Protein AF-0000000079915602 (afdb_homodimer)

InterPro domains:
  IPR032710 NTF2-like domain superfamily [SSF54427] (5-110)
  IPR037401 SnoaL-like domain [PF12680] (5-103)

Secondary structure (DSSP, 8-state):
---HHHHHHHHHHHT-HHHHHHTEEEEEEEEEEETTEEEEEESHHHHHHHHHTS--S-EEEEEEEEEEETTEEEEEEEEEETTEEEEEEEEEEEEPTTS-EEEEEEEEESS--SS---------/---HHHHHHHHHHHT-HHHHHHTEEEEEEEEEEETTEEEEEESHHHHHHHHHTS--S-EEEEEEEEEEETTEEEEEEEEEETTEEEEEEEEEEEEPTTS-EEEEEEEEESS--SS---------

Organism: NCBI:txid1990687

pLDDT: mean 94.22, std 13.84, range [27.91, 98.94]

Sequence (248 aa):
MSCDIEKYYAAVDSGHIENAVAMLAPDVEFAMVLPTGIKHGKGREVMLGYLQGRPPVERKHHIQRVAIADDLQFAHGSVTDDGVTTGFFVGVMHIGPDGLIDRYQVSFDSEFSLLPTALTSERDMSCDIEKYYAAVDSGHIENAVAMLAPDVEFAMVLPTGIKHGKGREVMLGYLQGRPPVERKHHIQRVAIADDLQFAHGSVTDDGVTTGFFVGVMHIGPDGLIDRYQVSFDSEFSLLPTALTSERD

Solvent-accessible surface area (backbone atoms only — not comparable to full-atom values): 13252 Å² total; per-residue (Å²): 136,79,54,68,70,56,50,36,53,50,26,48,47,69,65,43,45,68,62,30,44,66,46,38,28,73,74,17,34,37,36,44,36,36,61,90,18,62,47,76,50,61,25,41,67,51,51,47,51,54,64,67,66,47,79,94,64,59,47,42,74,48,74,74,37,59,30,64,33,91,51,34,38,40,36,33,30,38,31,25,48,74,82,40,78,59,28,21,36,43,38,38,34,18,47,42,97,84,67,25,33,40,21,39,39,35,36,46,36,67,80,62,64,63,60,80,74,76,71,75,70,72,82,116,137,80,55,68,70,56,51,37,53,51,26,48,48,70,64,45,45,66,61,30,44,66,45,38,27,73,74,17,34,36,37,44,37,35,64,90,17,62,47,76,50,60,23,41,66,49,52,47,50,55,64,67,66,47,80,93,61,59,44,42,77,48,74,74,37,60,31,64,33,92,53,33,39,39,36,33,30,39,31,23,48,72,81,41,77,58,28,21,36,44,38,40,34,19,46,42,98,87,68,26,32,39,20,39,39,37,36,47,36,67,78,63,65,64,61,80,72,77,73,76,71,73,83,117

Nearest PDB structures (foldseek):
  4rzm-assembly1_A  TM=7.990E-01  e=4.786E-06  Streptomyces lasalocidi
  5ieo-assembly1_A  TM=6.471E-01  e=4.498E-06  synthetic construct
  3hx8-assembly2_C  TM=6.516E-01  e=4.228E-06  Mesorhizobium loti
  4pej-assembly1_A  TM=7.775E-01  e=3.070E-05  synthetic construct
  2gxf-assembly2_D  TM=5.929E-01  e=2.347E-03  Bacillus subtilis

Radius of gyration: 18.34 Å; Cα contacts (8 Å, |Δi|>4): 506; chains: 2; bounding box: 73×48×40 Å

Foldseek 3Di:
DDDLVVVLQVCLLVVVNVVSLVLADQFAKEWEQEPVGIDIDTGSVVVSVVSVPDDPFNKHWDWDDWDDDPQKIWTKTFMDTPRHTQWIKIKMFGQDPVRGTRYIYMYTDRPDHPDDDPPPPPPD/DDDLVVVLQVCLLVVVNVVSLVLADQFAKEWEQEPVGIDIDTGSVVVSVVSVPDDPFNKHWDWDDWDDDPQKIWTKTFMDTPRHTQWIKIKMFGQDPVRGTRYIYMYTDRPDHPDDDPPPPPPD

Structure (mmCIF, N/CA/C/O backbone):
data_AF-0000000079915602-model_v1
#
loop_
_entity.id
_entity.type
_entity.pdbx_description
1 polymer 'SnoaL-like domain-containing protein'
#
loop_
_atom_site.group_PDB
_atom_site.id
_atom_site.type_symbol
_atom_site.label_atom_id
_atom_site.label_alt_id
_atom_site.label_comp_id
_atom_site.label_asym_id
_atom_site.label_entity_id
_atom_site.label_seq_id
_atom_site.pdbx_PDB_ins_code
_atom_site.Cartn_x
_atom_site.Cartn_y
_atom_site.Cartn_z
_atom_site.occupancy
_atom_site.B_iso_or_equiv
_atom_site.auth_seq_id
_atom_site.auth_comp_id
_atom_site.auth_asym_id
_atom_site.auth_atom_id
_atom_site.pdbx_PDB_model_num
ATOM 1 N N . MET A 1 1 ? -6.344 -5.121 -22.25 1 78.94 1 MET A N 1
ATOM 2 C CA . MET A 1 1 ? -5.227 -5.949 -21.797 1 78.94 1 MET A CA 1
ATOM 3 C C . MET A 1 1 ? -4.879 -5.645 -20.344 1 78.94 1 MET A C 1
ATOM 5 O O . MET A 1 1 ? -4.816 -4.48 -19.938 1 78.94 1 MET A O 1
ATOM 9 N N . SER A 1 2 ? -4.727 -6.648 -19.453 1 92.88 2 SER A N 1
ATOM 10 C CA . SER A 1 2 ? -4.457 -6.516 -18.031 1 92.88 2 SER A CA 1
ATOM 11 C C . SER A 1 2 ? -2.98 -6.242 -17.766 1 92.88 2 SER A C 1
ATOM 13 O O . SER A 1 2 ? -2.117 -6.684 -18.531 1 92.88 2 SER A O 1
ATOM 15 N N . CYS A 1 3 ? -2.699 -5.457 -16.828 1 96.62 3 CYS A N 1
ATOM 16 C CA . CYS A 1 3 ? -1.312 -5.207 -16.469 1 96.62 3 CYS A CA 1
ATOM 17 C C . CYS A 1 3 ? -0.749 -6.363 -15.641 1 96.62 3 CYS A C 1
ATOM 19 O O . CYS A 1 3 ? -1.466 -7.316 -15.336 1 96.62 3 CYS A O 1
ATOM 21 N N . ASP A 1 4 ? 0.535 -6.406 -15.281 1 98.44 4 ASP A N 1
ATOM 22 C CA . ASP A 1 4 ? 1.228 -7.523 -14.656 1 98.44 4 ASP A CA 1
ATOM 23 C C . ASP A 1 4 ? 0.627 -7.84 -13.281 1 98.44 4 ASP A C 1
ATOM 25 O O . ASP A 1 4 ? 0.437 -9.008 -12.938 1 98.44 4 ASP A O 1
ATOM 29 N N . ILE A 1 5 ? 0.358 -6.809 -12.539 1 98.81 5 ILE A N 1
ATOM 30 C CA . ILE A 1 5 ? -0.158 -7.039 -11.195 1 98.81 5 ILE A CA 1
ATOM 31 C C . ILE A 1 5 ? -1.529 -7.707 -11.273 1 98.81 5 ILE A C 1
ATOM 33 O O . ILE A 1 5 ? -1.854 -8.57 -10.461 1 98.81 5 ILE A O 1
ATOM 37 N N . GLU A 1 6 ? -2.328 -7.371 -12.219 1 98.81 6 GLU A N 1
ATOM 38 C CA . GLU A 1 6 ? -3.609 -8.039 -12.43 1 98.81 6 GLU A CA 1
ATOM 39 C C . GLU A 1 6 ? -3.416 -9.5 -12.828 1 98.81 6 GLU A C 1
ATOM 41 O O . GLU A 1 6 ? -4.117 -10.383 -12.336 1 98.81 6 GLU A O 1
ATOM 46 N N . LYS A 1 7 ? -2.48 -9.734 -13.672 1 98.69 7 LYS A N 1
ATOM 47 C CA . LYS A 1 7 ? -2.188 -11.094 -14.094 1 98.69 7 LYS A CA 1
ATOM 48 C C . LYS A 1 7 ? -1.688 -11.945 -12.93 1 98.69 7 LYS A C 1
ATOM 50 O O . LYS A 1 7 ? -2.039 -13.117 -12.812 1 98.69 7 LYS A O 1
ATOM 55 N N . TYR A 1 8 ? -0.85 -11.336 -12.109 1 98.88 8 TYR A N 1
ATOM 56 C CA . TYR A 1 8 ? -0.303 -12.047 -10.961 1 98.88 8 TYR A CA 1
ATOM 57 C C . TYR A 1 8 ? -1.415 -12.508 -10.023 1 98.88 8 TYR A C 1
ATOM 59 O O . TYR A 1 8 ? -1.488 -13.688 -9.664 1 98.88 8 TYR A O 1
ATOM 67 N N . TYR A 1 9 ? -2.287 -11.586 -9.672 1 98.81 9 TYR A N 1
ATOM 68 C CA . TYR A 1 9 ? -3.35 -11.953 -8.742 1 98.81 9 TYR A CA 1
ATOM 69 C C . TYR A 1 9 ? -4.305 -12.953 -9.375 1 98.81 9 TYR A C 1
ATOM 71 O O . TYR A 1 9 ? -4.84 -13.828 -8.688 1 98.81 9 TYR A O 1
ATOM 79 N N . ALA A 1 10 ? -4.566 -12.82 -10.688 1 98.44 10 ALA A N 1
ATOM 80 C CA . ALA A 1 10 ? -5.398 -13.805 -11.383 1 98.44 10 ALA A CA 1
ATOM 81 C C . ALA A 1 10 ? -4.781 -15.195 -11.305 1 98.44 10 ALA A C 1
ATOM 83 O O . ALA A 1 10 ? -5.488 -16.188 -11.094 1 98.44 10 ALA A O 1
ATOM 84 N N . ALA A 1 11 ? -3.5 -15.25 -11.508 1 98.44 11 ALA A N 1
ATOM 85 C CA . ALA A 1 11 ? -2.801 -16.531 -11.438 1 98.44 11 ALA A CA 1
ATOM 86 C C . ALA A 1 11 ? -2.875 -17.109 -10.031 1 98.44 11 ALA A C 1
ATOM 88 O O . ALA A 1 11 ? -3.158 -18.297 -9.859 1 98.44 11 ALA A O 1
ATOM 89 N N . VAL A 1 12 ? -2.645 -16.312 -9 1 98.25 12 VAL A N 1
ATOM 90 C CA . VAL A 1 12 ? -2.736 -16.75 -7.609 1 98.25 12 VAL A CA 1
ATOM 91 C C . VAL A 1 12 ? -4.129 -17.297 -7.328 1 98.25 12 VAL A C 1
ATOM 93 O O . VAL A 1 12 ? -4.27 -18.391 -6.773 1 98.25 12 VAL A O 1
ATOM 96 N N . ASP A 1 13 ? -5.113 -16.594 -7.793 1 97.81 13 ASP A N 1
ATOM 97 C CA . ASP A 1 13 ? -6.504 -16.922 -7.496 1 97.81 13 ASP A CA 1
ATOM 98 C C . ASP A 1 13 ? -6.934 -18.188 -8.242 1 97.81 13 ASP A C 1
ATOM 100 O O . ASP A 1 13 ? -7.852 -18.891 -7.805 1 97.81 13 ASP A O 1
ATOM 104 N N . SER A 1 14 ? -6.355 -18.484 -9.375 1 96.38 14 SER A N 1
ATOM 105 C CA . SER A 1 14 ? -6.73 -19.641 -10.18 1 96.38 14 SER A CA 1
ATOM 106 C C . SER A 1 14 ? -6.211 -20.938 -9.57 1 96.38 14 SER A C 1
ATOM 108 O O . SER A 1 14 ? -6.621 -22.031 -9.969 1 96.38 14 SER A O 1
ATOM 110 N N . GLY A 1 15 ? -5.285 -20.797 -8.586 1 95.06 15 GLY A N 1
ATOM 111 C CA . GLY A 1 15 ? -4.652 -21.969 -8.008 1 95.06 15 GLY A CA 1
ATOM 112 C C . GLY A 1 15 ? -3.412 -22.422 -8.766 1 95.06 15 GLY A C 1
ATOM 113 O O . GLY A 1 15 ? -2.699 -23.328 -8.328 1 95.06 15 GLY A O 1
ATOM 114 N N . HIS A 1 16 ? -3.195 -21.859 -9.891 1 95.38 16 HIS A N 1
ATOM 115 C CA . HIS A 1 16 ? -1.952 -22.109 -10.617 1 95.38 16 HIS A CA 1
ATOM 116 C C . HIS A 1 16 ? -0.812 -21.266 -10.055 1 95.38 16 HIS A C 1
ATOM 118 O O . HIS A 1 16 ? -0.242 -20.438 -10.758 1 95.38 16 HIS A O 1
ATOM 124 N N . ILE A 1 17 ? -0.435 -21.547 -8.844 1 96.94 17 ILE A N 1
ATOM 125 C CA . ILE A 1 17 ? 0.496 -20.719 -8.094 1 96.94 17 ILE A CA 1
ATOM 126 C C . ILE A 1 17 ? 1.868 -20.75 -8.758 1 96.94 17 ILE A C 1
ATOM 128 O O . ILE A 1 17 ? 2.596 -19.75 -8.734 1 96.94 17 ILE A O 1
ATOM 132 N N . GLU A 1 18 ? 2.223 -21.875 -9.453 1 97.44 18 GLU A N 1
ATOM 133 C CA . GLU A 1 18 ? 3.498 -21.953 -10.156 1 97.44 18 GLU A CA 1
ATOM 134 C C . GLU A 1 18 ? 3.574 -20.906 -11.273 1 97.44 18 GLU A C 1
ATOM 136 O O . GLU A 1 18 ? 4.652 -20.391 -11.562 1 97.44 18 GLU A O 1
ATOM 141 N N . ASN A 1 19 ? 2.436 -20.703 -11.898 1 97.94 19 ASN A N 1
ATOM 142 C CA . ASN A 1 19 ? 2.391 -19.656 -12.922 1 97.94 19 ASN A CA 1
ATOM 143 C C . ASN A 1 19 ? 2.637 -18.281 -12.32 1 97.94 19 ASN A C 1
ATOM 145 O O . ASN A 1 19 ? 3.332 -17.453 -12.922 1 97.94 19 ASN A O 1
ATOM 149 N N . ALA A 1 20 ? 1.994 -18 -11.164 1 98.5 20 ALA A N 1
ATOM 150 C CA . ALA A 1 20 ? 2.232 -16.719 -10.477 1 98.5 20 ALA A CA 1
ATOM 151 C C . ALA A 1 20 ? 3.705 -16.578 -10.109 1 98.5 20 ALA A C 1
ATOM 153 O O . ALA A 1 20 ? 4.301 -15.516 -10.328 1 98.5 20 ALA A O 1
ATOM 154 N N . VAL A 1 21 ? 4.293 -17.656 -9.602 1 98.75 21 VAL A N 1
ATOM 155 C CA . VAL A 1 21 ? 5.684 -17.625 -9.156 1 98.75 21 VAL A CA 1
ATOM 156 C C . VAL A 1 21 ? 6.602 -17.422 -10.359 1 98.75 21 VAL A C 1
ATOM 158 O O . VAL A 1 21 ? 7.629 -16.75 -10.266 1 98.75 21 VAL A O 1
ATOM 161 N N . ALA A 1 22 ? 6.27 -17.953 -11.492 1 98.56 22 ALA A N 1
ATOM 162 C CA . ALA A 1 22 ? 7.062 -17.812 -12.711 1 98.56 22 ALA A CA 1
ATOM 163 C C . ALA A 1 22 ? 7.113 -16.359 -13.172 1 98.56 22 ALA A C 1
ATOM 165 O O . ALA A 1 22 ? 7.969 -15.992 -13.984 1 98.56 22 ALA A O 1
ATOM 166 N N . MET A 1 23 ? 6.18 -15.531 -12.734 1 98.81 23 MET A N 1
ATOM 167 C CA . MET A 1 23 ? 6.168 -14.117 -13.078 1 98.81 23 MET A CA 1
ATOM 168 C C . MET A 1 23 ? 7.18 -13.344 -12.234 1 98.81 23 MET A C 1
ATOM 170 O O . MET A 1 23 ? 7.488 -12.188 -12.531 1 98.81 23 MET A O 1
ATOM 174 N N . LEU A 1 24 ? 7.664 -13.953 -11.164 1 98.88 24 LEU A N 1
ATOM 175 C CA . LEU A 1 24 ? 8.609 -13.312 -10.258 1 98.88 24 LEU A CA 1
ATOM 176 C C . LEU A 1 24 ? 10.047 -13.508 -10.734 1 98.88 24 LEU A C 1
ATOM 178 O O . LEU A 1 24 ? 10.375 -14.547 -11.32 1 98.88 24 LEU A O 1
ATOM 182 N N . ALA A 1 25 ? 10.859 -12.531 -10.484 1 98.81 25 ALA A N 1
ATOM 183 C CA . ALA A 1 25 ? 12.297 -12.719 -10.672 1 98.81 25 ALA A CA 1
ATOM 184 C C . ALA A 1 25 ? 12.844 -13.766 -9.711 1 98.81 25 ALA A C 1
ATOM 186 O O . ALA A 1 25 ? 12.328 -13.938 -8.602 1 98.81 25 ALA A O 1
ATOM 187 N N . PRO A 1 26 ? 13.969 -14.461 -10.039 1 98.5 26 PRO A N 1
ATOM 188 C CA . PRO A 1 26 ? 14.539 -15.469 -9.141 1 98.5 26 PRO A CA 1
ATOM 189 C C . PRO A 1 26 ? 14.938 -14.898 -7.781 1 98.5 26 PRO A C 1
ATOM 191 O O . PRO A 1 26 ? 14.859 -1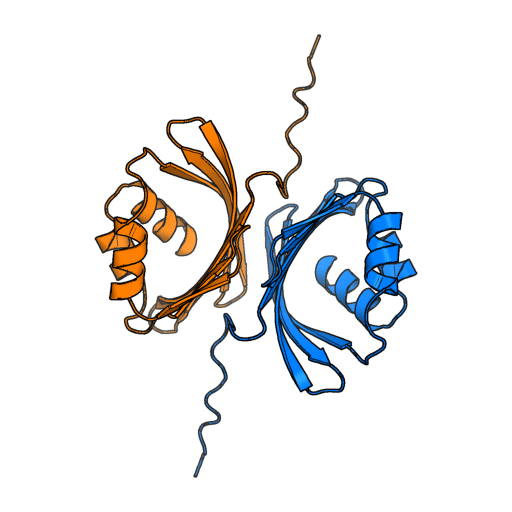5.594 -6.77 1 98.5 26 PRO A O 1
ATOM 194 N N . ASP A 1 27 ? 15.305 -13.617 -7.754 1 97.69 27 ASP A N 1
ATOM 195 C CA . ASP A 1 27 ? 15.742 -12.984 -6.512 1 97.69 27 ASP A CA 1
ATOM 196 C C . ASP A 1 27 ? 14.695 -11.992 -6.004 1 97.69 27 ASP A C 1
ATOM 198 O O . ASP A 1 27 ? 15.039 -10.969 -5.406 1 97.69 27 ASP A O 1
ATOM 202 N N . VAL A 1 28 ? 13.484 -12.227 -6.348 1 98.81 28 VAL A N 1
ATOM 203 C CA . VAL A 1 28 ? 12.398 -11.352 -5.898 1 98.81 28 VAL A CA 1
ATOM 204 C C . VAL A 1 28 ? 12.508 -11.141 -4.387 1 98.81 28 VAL A C 1
ATOM 206 O O . VAL A 1 28 ? 12.828 -12.07 -3.643 1 98.81 28 VAL A O 1
ATOM 209 N N . GLU A 1 29 ? 12.328 -9.953 -3.98 1 98.75 29 GLU A N 1
ATOM 210 C CA . GLU A 1 29 ? 12.141 -9.617 -2.574 1 98.75 29 GLU A CA 1
ATOM 211 C C . GLU A 1 29 ? 10.711 -9.133 -2.314 1 98.75 29 GLU A C 1
ATOM 213 O O . GLU A 1 29 ? 10.133 -8.43 -3.143 1 98.75 29 GLU A O 1
ATOM 218 N N . PHE A 1 30 ? 10.188 -9.508 -1.162 1 98.75 30 PHE A N 1
ATOM 219 C CA . PHE A 1 30 ? 8.805 -9.109 -0.927 1 98.75 30 PHE A CA 1
ATOM 220 C C . PHE A 1 30 ? 8.555 -8.875 0.558 1 98.75 30 PHE A C 1
ATOM 222 O O . PHE A 1 30 ? 9.312 -9.359 1.404 1 98.75 30 PHE A O 1
ATOM 229 N N . ALA A 1 31 ? 7.594 -8.117 0.87 1 98.62 31 ALA A N 1
ATOM 230 C CA . ALA A 1 31 ? 7.152 -7.793 2.223 1 98.62 31 ALA A CA 1
ATOM 231 C C . ALA A 1 31 ? 5.645 -7.977 2.365 1 98.62 31 ALA A C 1
ATOM 233 O O . ALA A 1 31 ? 4.863 -7.383 1.615 1 98.62 31 ALA A O 1
ATOM 234 N N . MET A 1 32 ? 5.234 -8.844 3.254 1 98 32 MET A N 1
ATOM 235 C CA . MET A 1 32 ? 3.84 -8.977 3.664 1 98 32 MET A CA 1
ATOM 236 C C . MET A 1 32 ? 3.539 -8.102 4.875 1 98 32 MET A C 1
ATOM 238 O O . MET A 1 32 ? 4.035 -8.359 5.973 1 98 32 MET A O 1
ATOM 242 N N . VAL A 1 33 ? 2.777 -7.109 4.641 1 97.94 33 VAL A N 1
ATOM 243 C CA . VAL A 1 33 ? 2.426 -6.164 5.695 1 97.94 33 VAL A CA 1
ATOM 244 C C . VAL A 1 33 ? 1.053 -6.512 6.262 1 97.94 33 VAL A C 1
ATOM 246 O O . VAL A 1 33 ? 0.025 -6.148 5.688 1 97.94 33 VAL A O 1
ATOM 249 N N . LEU A 1 34 ? 1.058 -7.145 7.422 1 95.62 34 LEU A N 1
ATOM 250 C CA . LEU A 1 34 ? -0.135 -7.754 8.008 1 95.62 34 LEU A CA 1
ATOM 251 C C . LEU A 1 34 ? -0.447 -7.141 9.367 1 95.62 34 LEU A C 1
ATOM 253 O O . LEU A 1 34 ? 0.38 -6.422 9.93 1 95.62 34 LEU A O 1
ATOM 257 N N . PRO A 1 35 ? -1.627 -7.391 9.93 1 93.94 35 PRO A N 1
ATOM 258 C CA . PRO A 1 35 ? -1.98 -6.844 11.242 1 93.94 35 PRO A CA 1
ATOM 259 C C . PRO A 1 35 ? -1.026 -7.297 12.352 1 93.94 35 PRO A C 1
ATOM 261 O O . PRO A 1 35 ? -0.847 -6.59 13.344 1 93.94 35 PRO A O 1
ATOM 264 N N . THR A 1 36 ? -0.382 -8.422 12.109 1 92.75 36 THR A N 1
ATOM 265 C CA . THR A 1 36 ? 0.499 -8.969 13.133 1 92.75 36 THR A CA 1
ATOM 266 C C . THR A 1 36 ? 1.932 -8.484 12.93 1 92.75 36 THR A C 1
ATOM 268 O O . THR A 1 36 ? 2.826 -8.836 13.703 1 92.75 36 THR A O 1
ATOM 271 N N . GLY A 1 37 ? 2.191 -7.734 11.961 1 94.31 37 GLY A N 1
ATOM 272 C CA . GLY A 1 37 ? 3.521 -7.215 11.68 1 94.31 37 GLY A CA 1
ATOM 273 C C . GLY A 1 37 ? 3.941 -7.418 10.234 1 94.31 37 GLY A C 1
ATOM 274 O O . GLY A 1 37 ? 3.121 -7.777 9.383 1 94.31 37 GLY A O 1
ATOM 275 N N . ILE A 1 38 ? 5.23 -7.059 9.906 1 96.44 38 ILE A N 1
ATOM 276 C CA . ILE A 1 38 ? 5.77 -7.156 8.555 1 96.44 38 ILE A CA 1
ATOM 277 C C . ILE A 1 38 ? 6.668 -8.383 8.445 1 96.44 38 ILE A C 1
ATOM 279 O O . ILE A 1 38 ? 7.555 -8.594 9.281 1 96.44 38 ILE A O 1
ATOM 283 N N . LYS A 1 39 ? 6.445 -9.195 7.457 1 96.44 39 LYS A N 1
ATOM 284 C CA . LYS A 1 39 ? 7.277 -10.352 7.148 1 96.44 39 LYS A CA 1
ATOM 285 C C . LYS A 1 39 ? 7.996 -10.18 5.812 1 96.44 39 LYS A C 1
ATOM 287 O O . LYS A 1 39 ? 7.359 -9.922 4.789 1 96.44 39 LYS A O 1
ATOM 292 N N . HIS A 1 40 ? 9.258 -10.367 5.867 1 98.19 40 HIS A N 1
ATOM 293 C CA . HIS A 1 40 ? 10.07 -10.258 4.656 1 98.19 40 HIS A CA 1
ATOM 294 C C . HIS A 1 40 ? 10.422 -11.641 4.109 1 98.19 40 HIS A C 1
ATOM 296 O O . HIS A 1 40 ? 10.539 -12.602 4.867 1 98.19 40 HIS A O 1
ATOM 302 N N . GLY A 1 41 ? 10.57 -11.672 2.805 1 98.38 41 GLY A N 1
ATOM 303 C CA . GLY A 1 41 ? 11.062 -12.875 2.145 1 98.38 41 GLY A CA 1
ATOM 304 C C . GLY A 1 41 ? 11.852 -12.586 0.883 1 98.38 41 GLY A C 1
ATOM 305 O O . GLY A 1 41 ? 11.797 -11.469 0.356 1 98.38 41 GLY A O 1
ATOM 306 N N . LYS A 1 42 ? 12.586 -13.617 0.479 1 98.62 42 LYS A N 1
ATOM 307 C CA . LYS A 1 42 ? 13.406 -13.5 -0.723 1 98.62 42 LYS A CA 1
ATOM 308 C C . LYS A 1 42 ? 13.414 -14.805 -1.512 1 98.62 42 LYS A C 1
ATOM 310 O O . LYS A 1 42 ? 13.578 -15.883 -0.937 1 98.62 42 LYS A O 1
ATOM 315 N N . GLY A 1 43 ? 13.195 -14.578 -2.799 1 98.75 43 GLY A N 1
ATOM 316 C CA . GLY A 1 43 ? 13.328 -15.711 -3.705 1 98.75 43 GLY A CA 1
ATOM 317 C C . GLY A 1 43 ? 11.992 -16.344 -4.059 1 98.75 43 GLY A C 1
ATOM 318 O O . GLY A 1 43 ? 11.07 -16.344 -3.248 1 98.75 43 GLY A O 1
ATOM 319 N N . ARG A 1 44 ? 11.969 -16.984 -5.184 1 98.81 44 ARG A N 1
ATOM 320 C CA . ARG A 1 44 ? 10.773 -17.641 -5.703 1 98.81 44 ARG A CA 1
ATOM 321 C C . ARG A 1 44 ? 10.328 -18.781 -4.789 1 98.81 44 ARG A C 1
ATOM 323 O O . ARG A 1 44 ? 9.133 -18.953 -4.555 1 98.81 44 ARG A O 1
ATOM 330 N N . GLU A 1 45 ? 11.273 -19.484 -4.312 1 98.31 45 GLU A N 1
ATOM 331 C CA . GLU A 1 45 ? 10.945 -20.656 -3.498 1 98.31 45 GLU A CA 1
ATOM 332 C C . GLU A 1 45 ? 10.234 -20.25 -2.213 1 98.31 45 GLU A C 1
ATOM 334 O O . GLU A 1 45 ? 9.305 -20.922 -1.768 1 98.31 45 GLU A O 1
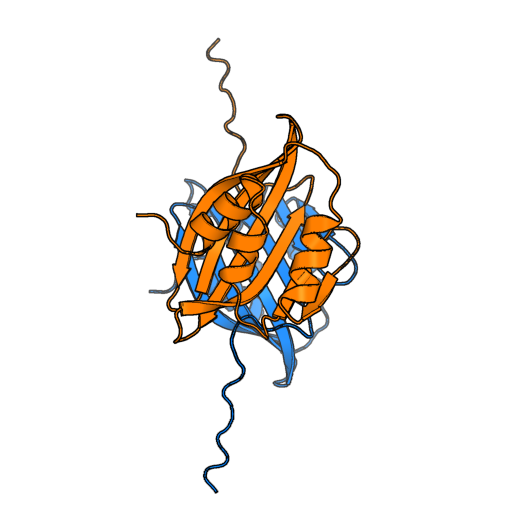ATOM 339 N N . VAL A 1 46 ? 10.711 -19.203 -1.65 1 98.69 46 VAL A N 1
ATOM 340 C CA . VAL A 1 46 ? 10.102 -18.734 -0.411 1 98.69 46 VAL A CA 1
ATOM 341 C C . VAL A 1 46 ? 8.672 -18.281 -0.679 1 98.69 46 VAL A C 1
ATOM 343 O O . VAL A 1 46 ? 7.754 -18.594 0.084 1 98.69 46 VAL A O 1
ATOM 346 N N . MET A 1 47 ? 8.453 -17.547 -1.806 1 98.62 47 MET A N 1
ATOM 347 C CA . MET A 1 47 ? 7.098 -17.125 -2.152 1 98.62 47 MET A CA 1
ATOM 348 C C . MET A 1 47 ? 6.215 -18.328 -2.449 1 98.62 47 MET A C 1
ATOM 350 O O . MET A 1 47 ? 5.062 -18.375 -2.021 1 98.62 47 MET A O 1
ATOM 354 N N . LEU A 1 48 ? 6.785 -19.266 -3.182 1 98.5 48 LEU A N 1
ATOM 355 C CA . LEU A 1 48 ? 6.027 -20.484 -3.469 1 98.5 48 LEU A CA 1
ATOM 356 C C . LEU A 1 48 ? 5.578 -21.156 -2.18 1 98.5 48 LEU A C 1
ATOM 358 O O . LEU A 1 48 ? 4.414 -21.547 -2.047 1 98.5 48 LEU A O 1
ATOM 362 N N . GLY A 1 49 ? 6.531 -21.312 -1.234 1 98.25 49 GLY A N 1
ATOM 363 C CA . GLY A 1 49 ? 6.191 -21.891 0.054 1 98.25 49 GLY A CA 1
ATOM 364 C C . GLY A 1 49 ? 5.109 -21.125 0.791 1 98.25 49 GLY A C 1
ATOM 365 O O . GLY A 1 49 ? 4.203 -21.734 1.37 1 98.25 49 GLY A O 1
ATOM 366 N N . TYR A 1 50 ? 5.195 -19.859 0.781 1 97.94 50 TYR A N 1
ATOM 367 C CA . TYR A 1 50 ? 4.195 -19.016 1.419 1 97.94 50 TYR A CA 1
ATOM 368 C C . TYR A 1 50 ? 2.814 -19.25 0.822 1 97.94 50 TYR A C 1
ATOM 370 O O . TYR A 1 50 ? 1.842 -19.453 1.553 1 97.94 50 TYR A O 1
ATOM 378 N N . LEU A 1 51 ? 2.723 -19.234 -0.539 1 97.62 51 LEU A N 1
ATOM 379 C CA . LEU A 1 51 ? 1.45 -19.406 -1.231 1 97.62 51 LEU A CA 1
ATOM 380 C C . LEU A 1 51 ? 0.881 -20.797 -0.997 1 97.62 51 LEU A C 1
ATOM 382 O O . LEU A 1 51 ? -0.324 -20.953 -0.791 1 97.62 51 LEU A O 1
ATOM 386 N N . GLN A 1 52 ? 1.728 -21.766 -0.975 1 96.81 52 GLN A N 1
ATOM 387 C CA . GLN A 1 52 ? 1.293 -23.156 -0.774 1 96.81 52 GLN A CA 1
ATOM 388 C C . GLN A 1 52 ? 0.829 -23.375 0.662 1 96.81 52 GLN A C 1
ATOM 390 O O . GLN A 1 52 ? 0.025 -24.281 0.926 1 96.81 52 GLN A O 1
ATOM 395 N N . GLY A 1 53 ? 1.356 -22.641 1.531 1 95.88 53 GLY A N 1
ATOM 396 C CA . GLY A 1 53 ? 1.068 -22.828 2.945 1 95.88 53 GLY A CA 1
ATOM 397 C C . GLY A 1 53 ? -0.229 -22.172 3.379 1 95.88 53 GLY A C 1
ATOM 398 O O . GLY A 1 53 ? -0.68 -22.359 4.512 1 95.88 53 GLY A O 1
ATOM 399 N N . ARG A 1 54 ? -0.859 -21.5 2.531 1 95.12 54 ARG A N 1
ATOM 400 C CA . ARG A 1 54 ? -2.109 -20.828 2.871 1 95.12 54 ARG A CA 1
ATOM 401 C C . ARG A 1 54 ? -3.234 -21.844 3.076 1 95.12 54 ARG A C 1
ATOM 403 O O . ARG A 1 54 ? -3.225 -22.922 2.477 1 95.12 54 ARG A O 1
ATOM 410 N N . PRO A 1 55 ? -4.184 -21.438 3.941 1 93.94 55 PRO A N 1
ATOM 411 C CA . PRO A 1 55 ? -5.352 -22.312 4.082 1 93.94 55 PRO A CA 1
ATOM 412 C C . PRO A 1 55 ? -6.043 -22.578 2.748 1 93.94 55 PRO A C 1
ATOM 414 O O . PRO A 1 55 ? -6.117 -21.703 1.89 1 93.94 55 PRO A O 1
ATOM 417 N N . PRO A 1 56 ? -6.535 -23.797 2.699 1 93.88 56 PRO A N 1
ATOM 418 C CA . PRO A 1 56 ? -7.207 -24.172 1.454 1 93.88 56 PRO A CA 1
ATOM 419 C C . PRO A 1 56 ? -8.625 -23.625 1.361 1 93.88 56 PRO A C 1
ATOM 421 O O . PRO A 1 56 ? -9.586 -24.312 1.729 1 93.88 56 PRO A O 1
ATOM 424 N N . VAL A 1 57 ? -8.82 -22.453 1.006 1 96.31 57 VAL A N 1
ATOM 425 C CA . VAL A 1 57 ? -10.117 -21.828 0.786 1 96.31 57 VAL A CA 1
ATOM 426 C C . VAL A 1 57 ? -10.211 -21.312 -0.65 1 96.31 57 VAL A C 1
ATOM 428 O O . VAL A 1 57 ? -9.195 -21.234 -1.354 1 96.31 57 VAL A O 1
ATOM 431 N N . GLU A 1 58 ? -11.453 -21.078 -1.071 1 96.94 58 GLU A N 1
ATOM 432 C CA . GLU A 1 58 ? -11.609 -20.359 -2.328 1 96.94 58 GLU A CA 1
ATOM 433 C C . GLU A 1 58 ? -11.375 -18.859 -2.137 1 96.94 58 GLU A C 1
ATOM 435 O O . GLU A 1 58 ? -12.312 -18.109 -1.885 1 96.94 58 GLU A O 1
ATOM 440 N N . ARG A 1 59 ? -10.242 -18.469 -2.184 1 98.06 59 ARG A N 1
ATOM 441 C CA . ARG A 1 59 ? -9.844 -17.078 -1.98 1 98.06 59 ARG A CA 1
ATOM 442 C C . ARG A 1 59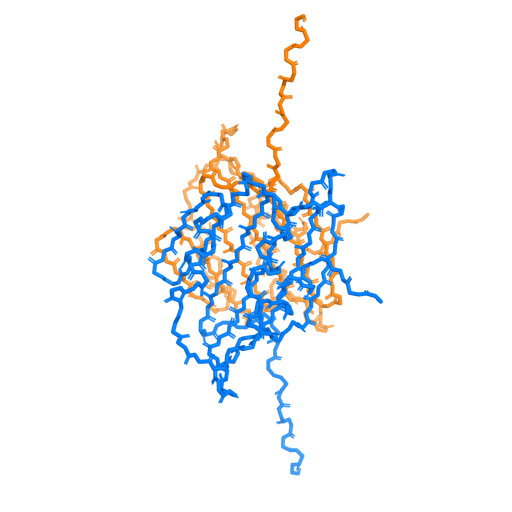 ? -9.773 -16.328 -3.305 1 98.06 59 ARG A C 1
ATOM 444 O O . ARG A 1 59 ? -9.297 -16.875 -4.309 1 98.06 59 ARG A O 1
ATOM 451 N N . LYS A 1 60 ? -10.312 -15.125 -3.32 1 98.56 60 LYS A N 1
ATOM 452 C CA . LYS A 1 60 ? -10.289 -14.289 -4.52 1 98.56 60 LYS A CA 1
ATOM 453 C C . LYS A 1 60 ? -9.883 -12.852 -4.18 1 98.56 60 LYS A C 1
ATOM 455 O O . LYS A 1 60 ? -10.344 -12.289 -3.188 1 98.56 60 LYS A O 1
ATOM 460 N N . HIS A 1 61 ? -8.977 -12.312 -4.898 1 98.75 61 HIS A N 1
ATOM 461 C CA . HIS A 1 61 ? -8.656 -10.891 -4.879 1 98.75 61 HIS A CA 1
ATOM 462 C C . HIS A 1 61 ? -9.508 -10.125 -5.879 1 98.75 61 HIS A C 1
ATOM 464 O O . HIS A 1 61 ? -9.445 -10.375 -7.086 1 98.75 61 HIS A O 1
ATOM 470 N N . HIS A 1 62 ? -10.297 -9.219 -5.473 1 98.75 62 HIS A N 1
ATOM 471 C CA . HIS A 1 62 ? -11.102 -8.352 -6.316 1 98.75 62 HIS A CA 1
ATOM 472 C C . HIS A 1 62 ? -10.469 -6.969 -6.445 1 98.75 62 HIS A C 1
ATOM 474 O O . HIS A 1 62 ? -10.695 -6.094 -5.602 1 98.75 62 HIS A O 1
ATOM 480 N N . ILE A 1 63 ? -9.734 -6.789 -7.508 1 98.75 63 ILE A N 1
ATOM 481 C CA . ILE A 1 63 ? -9.047 -5.52 -7.723 1 98.75 63 ILE A CA 1
ATOM 482 C C . ILE A 1 63 ? -10.062 -4.449 -8.125 1 98.75 63 ILE A C 1
ATOM 484 O O . ILE A 1 63 ? -10.836 -4.641 -9.062 1 98.75 63 ILE A O 1
ATOM 488 N N . GLN A 1 64 ? -10.01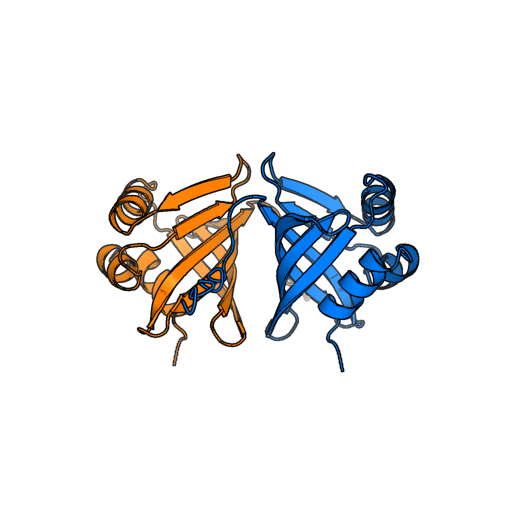6 -3.375 -7.492 1 98.44 64 GLN A N 1
ATOM 489 C CA . GLN A 1 64 ? -10.977 -2.301 -7.73 1 98.44 64 GLN A CA 1
ATOM 490 C C . GLN A 1 64 ? -10.297 -1.095 -8.375 1 98.44 64 GLN A C 1
ATOM 492 O O . GLN A 1 64 ? -10.93 -0.342 -9.117 1 98.44 64 GLN A O 1
ATOM 497 N N . ARG A 1 65 ? -9.086 -0.839 -8.039 1 98.69 65 ARG A N 1
ATOM 498 C CA . ARG A 1 65 ? -8.266 0.203 -8.641 1 98.69 65 ARG A CA 1
ATOM 499 C C . ARG A 1 65 ? -6.879 -0.332 -8.992 1 98.69 65 ARG A C 1
ATOM 501 O O . ARG A 1 65 ? -6.293 -1.103 -8.227 1 98.69 65 ARG A O 1
ATOM 508 N N . VAL A 1 66 ? -6.367 0.034 -10.094 1 98.81 66 VAL A N 1
ATOM 509 C CA . VAL A 1 66 ? -5.012 -0.296 -10.523 1 98.81 66 VAL A CA 1
ATOM 510 C C . VAL A 1 66 ? -4.375 0.917 -11.195 1 98.81 66 VAL A C 1
ATOM 512 O O . VAL A 1 66 ? -5.047 1.661 -11.914 1 98.81 66 VAL A O 1
ATOM 515 N N . ALA A 1 67 ? -3.137 1.171 -10.961 1 98.81 67 ALA A N 1
ATOM 516 C CA . ALA A 1 67 ? -2.414 2.285 -11.57 1 98.81 67 ALA A CA 1
ATOM 517 C C . ALA A 1 67 ? -0.952 1.922 -11.812 1 98.81 67 ALA A C 1
ATOM 519 O O . ALA A 1 67 ? -0.396 1.063 -11.125 1 98.81 67 ALA A O 1
ATOM 520 N N . ILE A 1 68 ? -0.39 2.562 -12.781 1 98.75 68 ILE A N 1
ATOM 521 C CA . ILE A 1 68 ? 1 2.324 -13.156 1 98.75 68 ILE A CA 1
ATOM 522 C C . ILE A 1 68 ? 1.785 3.633 -13.078 1 98.75 68 ILE A C 1
ATOM 524 O O . ILE A 1 68 ? 1.338 4.664 -13.586 1 98.75 68 ILE A O 1
ATOM 528 N N . ALA A 1 69 ? 2.844 3.633 -12.383 1 98.56 69 ALA A N 1
ATOM 529 C CA . ALA A 1 69 ? 3.822 4.719 -12.352 1 98.56 69 ALA A CA 1
ATOM 530 C C . ALA A 1 69 ? 5.199 4.223 -12.789 1 98.56 69 ALA A C 1
ATOM 532 O O . ALA A 1 69 ? 6 3.789 -11.953 1 98.56 69 ALA A O 1
ATOM 533 N N . ASP A 1 70 ? 5.477 4.367 -14.094 1 97.19 70 ASP A N 1
ATOM 534 C CA . ASP A 1 70 ? 6.734 3.895 -14.664 1 97.19 70 ASP A CA 1
ATOM 535 C C . ASP A 1 70 ? 6.918 2.398 -14.422 1 97.19 70 ASP A C 1
ATOM 537 O O . ASP A 1 70 ? 6.18 1.582 -14.977 1 97.19 70 ASP A O 1
ATOM 541 N N . ASP A 1 71 ? 7.766 2.01 -13.5 1 98.25 71 ASP A N 1
ATOM 542 C CA . ASP A 1 71 ? 8.125 0.608 -13.297 1 98.25 71 ASP A CA 1
ATOM 543 C C . ASP A 1 71 ? 7.422 0.034 -12.07 1 98.25 71 ASP A C 1
ATOM 545 O O . ASP A 1 71 ? 7.719 -1.086 -11.648 1 98.25 71 ASP A O 1
ATOM 549 N N . LEU A 1 72 ? 6.559 0.876 -11.484 1 98.88 72 LEU A N 1
ATOM 550 C CA . LEU A 1 72 ? 5.75 0.372 -10.383 1 98.88 72 LEU A CA 1
ATOM 551 C C . LEU A 1 72 ? 4.293 0.203 -10.812 1 98.88 72 LEU A C 1
ATOM 553 O O . LEU A 1 72 ? 3.76 1.029 -11.555 1 98.88 72 LEU A O 1
ATOM 557 N N . GLN A 1 73 ? 3.707 -0.822 -10.32 1 98.94 73 GLN A N 1
ATOM 558 C CA . GLN A 1 73 ? 2.273 -1.045 -10.469 1 98.94 73 GLN A CA 1
ATOM 559 C C . GLN A 1 73 ? 1.587 -1.171 -9.117 1 98.94 73 GLN A C 1
ATOM 561 O O . GLN A 1 73 ? 2.059 -1.9 -8.242 1 98.94 73 GLN A O 1
ATOM 566 N N . PHE A 1 74 ? 0.48 -0.419 -8.922 1 98.94 74 PHE A N 1
ATOM 567 C CA . PHE A 1 74 ? -0.29 -0.385 -7.688 1 98.94 74 PHE A CA 1
ATOM 568 C C . PHE A 1 74 ? -1.671 -0.997 -7.895 1 98.94 74 PHE A C 1
ATOM 570 O O . PHE A 1 74 ? -2.281 -0.825 -8.953 1 98.94 74 PHE A O 1
ATOM 577 N N . ALA A 1 75 ? -2.152 -1.655 -6.867 1 98.88 75 ALA A N 1
ATOM 578 C CA . ALA A 1 75 ? -3.52 -2.168 -6.883 1 98.88 75 ALA A CA 1
ATOM 579 C C . ALA A 1 75 ? -4.164 -2.057 -5.504 1 98.88 75 ALA A C 1
ATOM 581 O O . ALA A 1 75 ? -3.494 -2.242 -4.484 1 98.88 75 ALA A O 1
ATOM 582 N N . HIS A 1 76 ? -5.367 -1.757 -5.434 1 98.88 76 HIS A N 1
ATOM 583 C CA . HIS A 1 76 ? -6.223 -1.874 -4.258 1 98.88 76 HIS A CA 1
ATOM 584 C C . HIS A 1 76 ? -7.453 -2.727 -4.555 1 98.88 76 HIS A C 1
ATOM 586 O O . HIS A 1 76 ? -8.031 -2.629 -5.641 1 98.88 76 HIS A O 1
ATOM 592 N N . GLY A 1 77 ? -7.797 -3.514 -3.613 1 98.69 77 GLY A N 1
ATOM 593 C CA . GLY A 1 77 ? -9.016 -4.289 -3.76 1 98.69 77 GLY A CA 1
ATOM 594 C C . GLY A 1 77 ? -9.422 -5.02 -2.492 1 98.69 77 GLY A C 1
ATOM 595 O O . GLY A 1 77 ? -8.883 -4.742 -1.416 1 98.69 77 GLY A O 1
ATOM 596 N N . SER A 1 78 ? -10.445 -5.82 -2.58 1 98.75 78 SER A N 1
ATOM 597 C CA . SER A 1 78 ? -10.938 -6.648 -1.481 1 98.75 78 SER A CA 1
ATOM 598 C C . SER A 1 78 ? -10.547 -8.109 -1.681 1 98.75 78 SER A C 1
ATOM 600 O O . SER A 1 78 ? -10.219 -8.523 -2.793 1 98.75 78 SER A O 1
ATOM 602 N N . VAL A 1 79 ? -10.5 -8.836 -0.637 1 98.69 79 VAL A N 1
ATOM 603 C CA . VAL A 1 79 ? -10.273 -10.273 -0.653 1 98.69 79 VAL A CA 1
ATOM 604 C C . VAL A 1 79 ? -11.508 -11 -0.117 1 98.69 79 VAL A C 1
ATOM 606 O O . VAL A 1 79 ? -12.07 -10.602 0.906 1 98.69 79 VAL A O 1
ATOM 609 N N . THR A 1 80 ? -11.922 -11.984 -0.817 1 98.69 80 THR A N 1
ATOM 610 C CA . THR A 1 80 ? -12.992 -12.852 -0.317 1 98.69 80 THR A CA 1
ATOM 611 C C . THR A 1 80 ? -12.477 -14.273 -0.1 1 98.69 80 THR A C 1
ATOM 613 O O . THR A 1 80 ? -11.578 -14.727 -0.806 1 98.69 80 THR A O 1
ATOM 616 N N . ASP A 1 81 ? -12.922 -14.914 0.899 1 97.94 81 ASP A N 1
ATOM 617 C CA . ASP A 1 81 ? -12.828 -16.344 1.126 1 97.94 81 ASP A CA 1
ATOM 618 C C . ASP A 1 81 ? -14.203 -17.016 1.067 1 97.94 81 ASP A C 1
ATOM 620 O O . ASP A 1 81 ? -15.078 -16.703 1.871 1 97.94 81 ASP A O 1
ATOM 624 N N . ASP A 1 82 ? -14.359 -17.922 0.143 1 97.19 82 ASP A N 1
ATOM 625 C CA . ASP A 1 82 ? -15.633 -18.609 -0.049 1 97.19 82 ASP A CA 1
ATOM 626 C C . ASP A 1 82 ? -16.781 -17.594 -0.184 1 97.19 82 ASP A C 1
ATOM 628 O O . ASP A 1 82 ? -17.812 -17.734 0.484 1 97.19 82 ASP A O 1
ATOM 632 N N . GLY A 1 83 ? -16.453 -16.531 -0.758 1 97.44 83 GLY A N 1
ATOM 633 C CA . GLY A 1 83 ? -17.469 -15.562 -1.138 1 97.44 83 GLY A CA 1
ATOM 634 C C . GLY A 1 83 ? -17.688 -14.477 -0.096 1 97.44 83 GLY A C 1
ATOM 635 O O . GLY A 1 83 ? -18.438 -13.523 -0.329 1 97.44 83 GLY A O 1
ATOM 636 N N . VAL A 1 84 ? -17.062 -14.648 1.067 1 97.94 84 VAL A N 1
ATOM 637 C CA . VAL A 1 84 ? -17.219 -13.672 2.139 1 97.94 84 VAL A CA 1
ATOM 638 C C . VAL A 1 84 ? -16.016 -12.727 2.162 1 97.94 84 VAL A C 1
ATOM 640 O O . VAL A 1 84 ? -14.867 -13.172 2.18 1 97.94 84 VAL A O 1
ATOM 643 N N . THR A 1 85 ? -16.297 -11.422 2.182 1 98.25 85 THR A N 1
ATOM 644 C CA . THR A 1 85 ? -15.211 -10.461 2.244 1 98.25 85 THR A CA 1
ATOM 645 C C . THR A 1 85 ? -14.445 -10.586 3.559 1 98.25 85 THR A C 1
ATOM 647 O O . THR A 1 85 ? -15.039 -10.516 4.637 1 98.25 85 THR A O 1
ATOM 650 N N . THR A 1 86 ? -13.172 -10.805 3.441 1 98.31 86 THR A N 1
ATOM 651 C CA . THR A 1 86 ? -12.359 -10.984 4.645 1 98.31 86 THR A CA 1
ATOM 652 C C . THR A 1 86 ? -11.508 -9.75 4.914 1 98.31 86 THR A C 1
ATOM 654 O O . THR A 1 86 ? -10.953 -9.594 6.004 1 98.31 86 THR A O 1
ATOM 657 N N . GLY A 1 87 ? -11.383 -8.859 3.9 1 98.31 87 GLY A N 1
ATOM 658 C CA . GLY A 1 87 ? -10.586 -7.668 4.105 1 98.31 87 GLY A CA 1
ATOM 659 C C . GLY A 1 87 ? -10.188 -6.984 2.811 1 98.31 87 GLY A C 1
ATOM 660 O O . GLY A 1 87 ? -10.789 -7.23 1.764 1 98.31 87 GLY A O 1
ATOM 661 N N . PHE A 1 88 ? -9.234 -6.074 2.904 1 98.75 88 PHE A N 1
ATOM 662 C CA . PHE A 1 88 ? -8.797 -5.207 1.816 1 98.75 88 PHE A CA 1
ATOM 663 C C . PHE A 1 88 ? -7.281 -5.176 1.726 1 98.75 88 PHE A C 1
ATOM 665 O O . PHE A 1 88 ? -6.59 -5.328 2.734 1 98.75 88 PHE A O 1
ATOM 672 N N . PHE A 1 89 ? -6.824 -4.988 0.478 1 98.81 89 PHE A N 1
ATOM 673 C CA . PHE A 1 89 ? -5.375 -5.027 0.309 1 98.81 89 PHE A CA 1
ATOM 674 C C . PHE A 1 89 ? -4.898 -3.867 -0.557 1 98.81 89 PHE A C 1
ATOM 676 O O . PHE A 1 89 ? -5.68 -3.299 -1.323 1 98.81 89 PHE A O 1
ATOM 683 N N . VAL A 1 90 ? -3.697 -3.455 -0.377 1 98.94 90 VAL A N 1
ATOM 684 C CA . VAL A 1 90 ? -2.904 -2.629 -1.28 1 98.94 90 VAL A CA 1
ATOM 685 C C . VAL A 1 90 ? -1.656 -3.391 -1.718 1 98.94 90 VAL A C 1
ATOM 687 O O . VAL A 1 90 ? -0.804 -3.727 -0.892 1 98.94 90 VAL A O 1
ATOM 690 N N . GLY A 1 91 ? -1.545 -3.699 -2.973 1 98.88 91 GLY A N 1
ATOM 691 C CA . GLY A 1 91 ? -0.379 -4.34 -3.559 1 98.88 91 GLY A CA 1
ATOM 692 C C . GLY A 1 91 ? 0.441 -3.404 -4.426 1 98.88 91 GLY A C 1
ATOM 693 O O . GLY A 1 91 ? -0.114 -2.58 -5.156 1 98.88 91 GLY A O 1
ATOM 694 N N . VAL A 1 92 ? 1.726 -3.523 -4.375 1 98.94 92 VAL A N 1
ATOM 695 C CA . VAL A 1 92 ? 2.637 -2.754 -5.215 1 98.94 92 VAL A CA 1
ATOM 696 C C . VAL A 1 92 ? 3.773 -3.648 -5.699 1 98.94 92 VAL A C 1
ATOM 698 O O . VAL A 1 92 ? 4.367 -4.391 -4.914 1 98.94 92 VAL A O 1
ATOM 701 N N . MET A 1 93 ? 4.078 -3.535 -6.957 1 98.94 93 MET A N 1
ATOM 702 C CA . MET A 1 93 ? 5.125 -4.359 -7.555 1 98.94 93 MET A CA 1
ATOM 703 C C . MET A 1 93 ? 6.051 -3.516 -8.422 1 98.94 93 MET A C 1
ATOM 705 O O . MET A 1 93 ? 5.598 -2.611 -9.125 1 98.94 93 MET A O 1
ATOM 709 N N . HIS A 1 94 ? 7.285 -3.842 -8.375 1 98.94 94 HIS A N 1
ATOM 710 C CA . HIS A 1 94 ? 8.258 -3.311 -9.328 1 98.94 94 HIS A CA 1
ATOM 711 C C . HIS A 1 94 ? 8.523 -4.301 -10.453 1 98.94 94 HIS A C 1
ATOM 713 O O . HIS A 1 94 ? 8.781 -5.48 -10.203 1 98.94 94 HIS A O 1
ATOM 719 N N . ILE A 1 95 ? 8.422 -3.855 -11.648 1 98.81 95 ILE A N 1
ATOM 720 C CA . ILE A 1 95 ? 8.719 -4.672 -12.82 1 98.81 95 ILE A CA 1
ATOM 721 C C . ILE A 1 95 ? 10.117 -4.34 -13.336 1 98.81 95 ILE A C 1
ATOM 723 O O . ILE A 1 95 ? 10.375 -3.215 -13.758 1 98.81 95 ILE A O 1
ATOM 727 N N . GLY A 1 96 ? 10.93 -5.305 -13.305 1 98.25 96 GLY A N 1
ATOM 728 C CA . GLY A 1 96 ? 12.297 -5.113 -13.781 1 98.25 96 GLY A CA 1
ATOM 729 C C . GLY A 1 96 ? 12.391 -4.996 -15.289 1 98.25 96 GLY A C 1
ATOM 730 O O . GLY A 1 96 ? 11.406 -5.199 -16 1 98.25 96 GLY A O 1
ATOM 731 N N . PRO A 1 97 ? 13.633 -4.668 -15.781 1 96.5 97 PRO A N 1
ATOM 732 C CA . PRO A 1 97 ? 13.82 -4.512 -17.234 1 96.5 97 PRO A CA 1
ATOM 733 C C . PRO A 1 97 ? 13.539 -5.793 -18 1 96.5 97 PRO A C 1
ATOM 735 O O . PRO A 1 97 ? 13.227 -5.742 -19.203 1 96.5 97 PRO A O 1
ATOM 738 N N . ASP A 1 98 ? 13.602 -6.895 -17.328 1 97.5 98 ASP A N 1
ATOM 739 C CA . ASP A 1 98 ? 13.344 -8.18 -17.984 1 97.5 98 ASP A CA 1
ATOM 740 C C . ASP A 1 98 ? 11.852 -8.508 -17.969 1 97.5 98 ASP A C 1
ATOM 742 O O . ASP A 1 98 ? 11.445 -9.57 -18.453 1 97.5 98 ASP A O 1
ATOM 746 N N . GLY A 1 99 ? 11.117 -7.633 -17.359 1 98.12 99 GLY A N 1
ATOM 747 C CA . GLY A 1 99 ? 9.68 -7.82 -17.359 1 98.12 99 GLY A CA 1
ATOM 748 C C . GLY A 1 99 ? 9.18 -8.641 -16.172 1 98.12 99 GLY A C 1
ATOM 749 O O . GLY A 1 99 ? 7.98 -8.875 -16.047 1 98.12 99 GLY A O 1
ATOM 750 N N . LEU A 1 100 ? 10.062 -9.055 -15.32 1 98.81 100 LEU A N 1
ATOM 751 C CA . LEU A 1 100 ? 9.688 -9.859 -14.156 1 98.81 100 LEU A CA 1
ATOM 752 C C . LEU A 1 100 ? 9.492 -8.984 -12.93 1 98.81 100 LEU A C 1
ATOM 754 O O . LEU A 1 100 ? 10.078 -7.906 -12.828 1 98.81 100 LEU A O 1
ATOM 758 N N . ILE A 1 101 ? 8.664 -9.461 -12.023 1 98.88 101 ILE A N 1
ATOM 759 C CA . ILE A 1 101 ? 8.445 -8.781 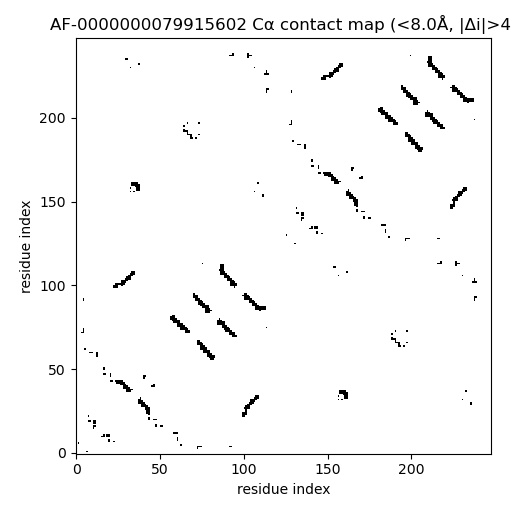-10.75 1 98.88 101 ILE A CA 1
ATOM 760 C C . ILE A 1 101 ? 9.633 -9.039 -9.82 1 98.88 101 ILE A C 1
ATOM 762 O O . ILE A 1 101 ? 9.867 -10.172 -9.398 1 98.88 101 ILE A O 1
ATOM 766 N N . ASP A 1 102 ? 10.32 -8.016 -9.477 1 98.81 102 ASP A N 1
ATOM 767 C CA . ASP A 1 102 ? 11.5 -8.273 -8.648 1 98.81 102 ASP A CA 1
ATOM 768 C C . ASP A 1 102 ? 11.328 -7.695 -7.25 1 98.81 102 ASP A C 1
ATOM 770 O O . ASP A 1 102 ? 12.117 -7.992 -6.348 1 98.81 102 ASP A O 1
ATOM 774 N N . ARG A 1 103 ? 10.367 -6.871 -6.996 1 98.88 103 ARG A N 1
ATOM 775 C CA . ARG A 1 103 ? 9.93 -6.414 -5.68 1 98.88 103 ARG A CA 1
ATOM 776 C C . ARG A 1 103 ? 8.414 -6.449 -5.559 1 98.88 103 ARG A C 1
ATOM 778 O O . ARG A 1 103 ? 7.703 -6.113 -6.512 1 98.88 103 ARG A O 1
ATOM 785 N N . TYR A 1 104 ? 7.965 -6.84 -4.453 1 98.88 104 TYR A N 1
ATOM 786 C CA . TYR A 1 104 ? 6.531 -6.941 -4.199 1 98.88 104 TYR A CA 1
ATOM 787 C C . TYR A 1 104 ? 6.215 -6.645 -2.74 1 98.88 104 TYR A C 1
ATOM 789 O O . TYR A 1 104 ? 6.84 -7.203 -1.836 1 98.88 104 TYR A O 1
ATOM 797 N N . GLN A 1 105 ? 5.328 -5.738 -2.508 1 98.88 105 GLN A N 1
ATOM 798 C CA . GLN A 1 105 ? 4.785 -5.488 -1.177 1 98.88 105 GLN A CA 1
ATOM 799 C C . GLN A 1 105 ? 3.258 -5.539 -1.186 1 98.88 105 GLN A C 1
ATOM 801 O O . GLN A 1 105 ? 2.619 -5.012 -2.098 1 98.88 105 GLN A O 1
ATOM 806 N N . VAL A 1 106 ? 2.666 -6.129 -0.199 1 98.88 106 VAL A N 1
ATOM 807 C CA . VAL A 1 106 ? 1.213 -6.105 -0.069 1 98.88 106 VAL A CA 1
ATOM 808 C C . VAL A 1 106 ? 0.83 -5.898 1.395 1 98.88 106 VAL A C 1
ATOM 810 O O . VAL A 1 106 ? 1.451 -6.473 2.293 1 98.88 106 VAL A O 1
ATOM 813 N N . SER A 1 107 ? -0.061 -5.016 1.629 1 98.75 107 SER A N 1
ATOM 814 C CA . SER A 1 107 ? -0.697 -4.875 2.936 1 98.75 107 SER A CA 1
ATOM 815 C C . SER A 1 107 ? -2.119 -5.426 2.918 1 98.75 107 SER A C 1
ATOM 817 O O . SER A 1 107 ? -2.795 -5.387 1.888 1 98.75 107 SER A O 1
ATOM 819 N N . PHE A 1 108 ? -2.545 -5.945 3.98 1 98.56 108 PHE A N 1
ATOM 820 C CA . PHE A 1 108 ? -3.883 -6.488 4.176 1 98.56 108 PHE A CA 1
ATOM 821 C C . PHE A 1 108 ? -4.469 -6.031 5.504 1 98.56 108 PHE A C 1
ATOM 823 O O . PHE A 1 108 ? -3.77 -6 6.52 1 98.56 108 PHE A O 1
ATOM 830 N N . ASP A 1 109 ? -5.617 -5.648 5.516 1 98.19 109 ASP A N 1
ATOM 831 C CA . ASP A 1 109 ? -6.355 -5.203 6.691 1 98.19 109 ASP A CA 1
ATOM 832 C C . ASP A 1 109 ? -7.805 -5.684 6.641 1 98.19 109 ASP A C 1
ATOM 834 O O . ASP A 1 109 ? -8.516 -5.422 5.672 1 98.19 109 ASP A O 1
ATOM 838 N N . SER A 1 110 ? -8.266 -6.352 7.641 1 97.56 110 SER A N 1
ATOM 839 C CA . SER A 1 110 ? -9.602 -6.945 7.645 1 97.56 110 SER A CA 1
ATOM 840 C C . SER A 1 110 ? -10.68 -5.887 7.824 1 97.56 110 SER A C 1
ATOM 842 O O . SER A 1 110 ? -11.859 -6.156 7.613 1 97.56 110 SER A O 1
ATOM 844 N N . GLU A 1 111 ? -10.352 -4.652 8.172 1 95.44 111 GLU A N 1
ATOM 845 C CA . GLU A 1 111 ? -11.352 -3.682 8.602 1 95.44 111 GLU A CA 1
ATOM 846 C C . GLU A 1 111 ? -11.398 -2.479 7.664 1 95.44 111 GLU A C 1
ATOM 848 O O . GLU A 1 111 ? -12.469 -1.94 7.387 1 95.44 111 GLU A O 1
ATOM 853 N N . PHE A 1 112 ? -10.305 -2.117 7.152 1 97.38 112 PHE A N 1
ATOM 854 C CA . PHE A 1 112 ? -10.188 -0.785 6.574 1 97.38 112 PHE A CA 1
ATOM 855 C C . PHE A 1 112 ? -10.234 -0.849 5.051 1 97.38 112 PHE A C 1
ATOM 857 O O . PHE A 1 112 ? -9.352 -1.432 4.422 1 97.38 112 PHE A O 1
ATOM 864 N N . SER A 1 113 ? -11.188 -0.197 4.469 1 97.19 113 SER A N 1
ATOM 865 C CA . SER A 1 113 ? -11.32 -0.036 3.025 1 97.19 113 SER A CA 1
ATOM 866 C C . SER A 1 113 ? -10.977 1.388 2.596 1 97.19 113 SER A C 1
ATOM 868 O O . SER A 1 113 ? -11.391 2.352 3.246 1 97.19 113 SER A O 1
ATOM 870 N N . LEU A 1 114 ? -10.281 1.556 1.46 1 98.38 114 LEU A N 1
ATOM 871 C CA . LEU A 1 114 ? -9.945 2.867 0.921 1 98.38 114 LEU A CA 1
ATOM 872 C C . LEU A 1 114 ? -11.102 3.438 0.109 1 98.38 114 LEU A C 1
ATOM 874 O O . LEU A 1 114 ? -11.125 4.633 -0.194 1 98.38 114 LEU A O 1
ATOM 878 N N . LEU A 1 115 ? -11.938 2.561 -0.325 1 97.62 115 LEU A N 1
ATOM 879 C CA . LEU A 1 115 ? -13.102 3.006 -1.073 1 97.62 115 LEU A CA 1
ATOM 880 C C . LEU A 1 115 ? -14.352 2.996 -0.191 1 97.62 115 LEU A C 1
ATOM 882 O O . LEU A 1 115 ? -14.539 2.078 0.607 1 97.62 115 LEU A O 1
ATOM 886 N N . PRO A 1 116 ? -15.18 4.062 -0.366 1 89.44 116 PRO A N 1
ATOM 887 C CA . PRO A 1 116 ? -16.422 4.062 0.417 1 89.44 116 PRO A CA 1
ATOM 888 C C . PRO A 1 116 ? -17.344 2.91 0.053 1 89.44 116 PRO A C 1
ATOM 890 O O . PRO A 1 116 ? -17.406 2.508 -1.112 1 89.44 116 PRO A O 1
ATOM 893 N N . THR A 1 117 ? -17.719 2.264 1.034 1 74.88 117 THR A N 1
ATOM 894 C CA . THR A 1 117 ? -18.703 1.219 0.765 1 74.88 117 THR A CA 1
ATOM 895 C C . THR A 1 117 ? -20 1.823 0.248 1 74.88 117 THR A C 1
ATOM 897 O O . THR A 1 117 ? -20.469 2.852 0.753 1 74.88 117 THR A O 1
ATOM 900 N N . ALA A 1 118 ? -20.328 1.637 -1.081 1 57.88 118 ALA A N 1
ATOM 901 C CA . ALA A 1 118 ? -21.578 2.127 -1.667 1 57.88 118 ALA A CA 1
ATOM 902 C C . ALA A 1 118 ? -22.703 2.107 -0.645 1 57.88 118 ALA A C 1
ATOM 904 O O . ALA A 1 118 ? -22.906 1.106 0.048 1 57.88 118 ALA A O 1
ATOM 905 N N . LEU A 1 119 ? -23.016 3.256 -0.109 1 47.94 119 LEU A N 1
ATOM 906 C CA . LEU A 1 119 ? -24.281 3.281 0.617 1 47.94 119 LEU A CA 1
ATOM 907 C C . LEU A 1 119 ? -25.375 2.572 -0.172 1 47.94 119 LEU A C 1
ATOM 909 O O . LEU A 1 119 ? -25.594 2.877 -1.346 1 47.94 119 LEU A O 1
ATOM 913 N N . THR A 1 120 ? -25.578 1.323 -0.024 1 40.22 120 THR A N 1
ATOM 914 C CA . THR A 1 120 ? -26.859 0.84 -0.527 1 40.22 120 THR A CA 1
ATOM 915 C C . THR A 1 120 ? -27.969 1.846 -0.237 1 40.22 120 THR A C 1
ATOM 917 O O . THR A 1 120 ? -28.297 2.104 0.925 1 40.22 120 THR A O 1
ATOM 920 N N . SER A 1 121 ? -28 2.988 -0.851 1 40.12 121 SER A N 1
ATOM 921 C CA . SER A 1 121 ? -29.25 3.727 -0.771 1 40.12 121 SER A CA 1
ATOM 922 C C . SER A 1 121 ? -30.453 2.783 -0.75 1 40.12 121 SER A C 1
ATOM 924 O O . SER A 1 121 ? -30.641 1.997 -1.679 1 40.12 121 SER A O 1
ATOM 926 N N . GLU A 1 122 ? -30.922 2.309 0.344 1 34.75 122 GLU A N 1
ATOM 927 C CA . GLU A 1 122 ? -32.281 1.796 0.41 1 34.75 122 GLU A CA 1
ATOM 928 C C . GLU A 1 122 ? -33.25 2.695 -0.361 1 34.75 122 GLU A C 1
ATOM 930 O O . GLU A 1 122 ? -33.438 3.857 -0.001 1 34.75 122 GLU A O 1
ATOM 935 N N . ARG A 1 123 ? -33.188 2.652 -1.539 1 30.95 123 ARG A N 1
ATOM 936 C CA . ARG A 1 123 ? -34.375 3.096 -2.281 1 30.95 123 ARG A CA 1
ATOM 937 C C . ARG A 1 123 ? -35.656 2.498 -1.695 1 30.95 123 ARG A C 1
ATOM 939 O O . ARG A 1 123 ? -35.875 1.295 -1.819 1 30.95 123 ARG A O 1
ATOM 946 N N . ASP A 1 124 ? -35.75 2.738 -0.405 1 28.05 124 ASP A N 1
ATOM 947 C CA . ASP A 1 124 ? -37.188 2.725 -0.14 1 28.05 124 ASP A CA 1
ATOM 948 C C . ASP A 1 124 ? -37.844 4 -0.651 1 28.05 124 ASP A C 1
ATOM 950 O O . ASP A 1 124 ? -37.312 5.094 -0.511 1 28.05 124 ASP A O 1
ATOM 954 N N . MET B 1 1 ? 1.879 20.453 -12.375 1 78.5 1 MET B N 1
ATOM 955 C CA . MET B 1 1 ? 1.02 20.594 -11.203 1 78.5 1 MET B CA 1
ATOM 956 C C . MET B 1 1 ? 1.013 19.297 -10.383 1 78.5 1 MET B C 1
ATOM 958 O O . MET B 1 1 ? 0.941 18.203 -10.945 1 78.5 1 MET B O 1
ATOM 962 N N . SER B 1 2 ? 1.181 19.359 -9.047 1 92.81 2 SER B N 1
ATOM 963 C CA . SER B 1 2 ? 1.256 18.203 -8.148 1 92.81 2 SER B CA 1
ATOM 964 C C . SER B 1 2 ? -0.134 17.672 -7.816 1 92.81 2 SER B C 1
ATOM 966 O O . SER B 1 2 ? -1.104 18.438 -7.781 1 92.81 2 SER B O 1
ATOM 968 N N . CYS B 1 3 ? -0.25 16.422 -7.691 1 96.56 3 CYS B N 1
ATOM 969 C CA . CYS B 1 3 ? -1.523 15.836 -7.285 1 96.56 3 CYS B CA 1
ATOM 970 C C . CYS B 1 3 ? -1.745 15.992 -5.785 1 96.56 3 CYS B C 1
ATOM 972 O O . CYS B 1 3 ? -0.889 16.531 -5.082 1 96.56 3 CYS B O 1
ATOM 974 N N . ASP B 1 4 ? -2.893 15.625 -5.211 1 98.44 4 ASP B N 1
ATOM 975 C CA . ASP B 1 4 ? -3.289 15.875 -3.828 1 98.44 4 ASP B CA 1
ATOM 976 C C . ASP B 1 4 ? -2.344 15.172 -2.854 1 98.44 4 ASP B C 1
ATOM 978 O O . ASP B 1 4 ? -1.953 15.758 -1.838 1 98.44 4 ASP B O 1
ATOM 982 N N . ILE B 1 5 ? -2.01 13.961 -3.17 1 98.81 5 ILE B N 1
ATOM 983 C CA . ILE B 1 5 ? -1.16 13.211 -2.25 1 98.81 5 ILE B CA 1
ATOM 984 C C . ILE B 1 5 ? 0.213 13.875 -2.16 1 98.81 5 ILE B C 1
ATOM 986 O O . ILE B 1 5 ? 0.816 13.922 -1.086 1 98.81 5 ILE B O 1
ATOM 990 N N . GLU B 1 6 ? 0.716 14.406 -3.213 1 98.81 6 GLU B N 1
ATOM 991 C CA . GLU B 1 6 ? 1.972 15.148 -3.184 1 98.81 6 GLU B CA 1
ATOM 992 C C . GLU B 1 6 ? 1.8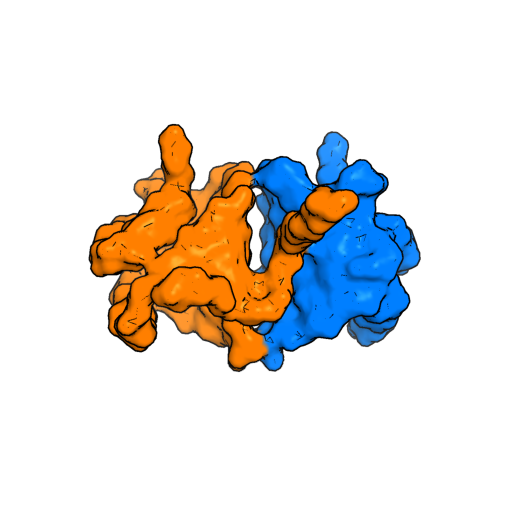41 16.422 -2.354 1 98.81 6 GLU B C 1
ATOM 994 O O . GLU B 1 6 ? 2.732 16.75 -1.568 1 98.81 6 GLU B O 1
ATOM 999 N N . LYS B 1 7 ? 0.759 17.094 -2.516 1 98.69 7 LYS B N 1
ATOM 1000 C CA . LYS B 1 7 ? 0.515 18.312 -1.743 1 98.69 7 LYS B CA 1
ATOM 1001 C C . LYS B 1 7 ? 0.407 18 -0.253 1 98.69 7 LYS B C 1
ATOM 1003 O O . LYS B 1 7 ? 0.895 18.766 0.581 1 98.69 7 LYS B O 1
ATOM 1008 N N . TYR B 1 8 ? -0.257 16.891 0.053 1 98.88 8 TYR B N 1
ATOM 1009 C CA . TYR B 1 8 ? -0.428 16.5 1.448 1 98.88 8 TYR B CA 1
ATOM 1010 C C . TYR B 1 8 ? 0.92 16.266 2.117 1 98.88 8 TYR B C 1
ATOM 1012 O O . TYR B 1 8 ? 1.202 16.828 3.178 1 98.88 8 TYR B O 1
ATOM 1020 N N . TYR B 1 9 ? 1.744 15.484 1.47 1 98.81 9 TYR B N 1
ATOM 1021 C CA . TYR B 1 9 ? 3.035 15.18 2.08 1 98.81 9 TYR B CA 1
ATOM 1022 C C . TYR B 1 9 ? 3.908 16.422 2.152 1 98.81 9 TYR B C 1
ATOM 1024 O O . TYR B 1 9 ? 4.68 16.594 3.1 1 98.81 9 TYR B O 1
ATOM 1032 N N . ALA B 1 10 ? 3.822 17.297 1.139 1 98.5 10 ALA B N 1
ATOM 1033 C CA . ALA B 1 10 ? 4.559 18.562 1.185 1 98.5 10 ALA B CA 1
ATOM 1034 C C . ALA B 1 10 ? 4.129 19.406 2.381 1 98.5 10 ALA B C 1
ATOM 1036 O O . ALA B 1 10 ? 4.965 20.016 3.055 1 98.5 10 ALA B O 1
ATOM 1037 N N . ALA B 1 11 ? 2.848 19.453 2.609 1 98.5 11 ALA B N 1
ATOM 1038 C CA . ALA B 1 11 ? 2.326 20.219 3.748 1 98.5 11 ALA B CA 1
ATOM 1039 C C . ALA B 1 11 ? 2.805 19.609 5.066 1 98.5 11 ALA B C 1
ATOM 1041 O O . ALA B 1 11 ? 3.242 20.344 5.961 1 98.5 11 ALA B O 1
ATOM 1042 N N . VAL B 1 12 ? 2.752 18.297 5.211 1 98.31 12 VAL B N 1
ATOM 1043 C CA . VAL B 1 12 ? 3.225 17.609 6.402 1 98.31 12 VAL B CA 1
ATOM 1044 C C . VAL B 1 12 ? 4.695 17.938 6.645 1 98.31 12 VAL B C 1
ATOM 1046 O O . VAL B 1 12 ? 5.082 18.297 7.758 1 98.31 12 VAL B O 1
ATOM 1049 N N . ASP B 1 13 ? 5.457 17.875 5.594 1 97.88 13 ASP B N 1
ATOM 1050 C CA . ASP B 1 13 ? 6.902 18.047 5.684 1 97.88 13 ASP B CA 1
ATOM 1051 C C . ASP B 1 13 ? 7.266 19.5 6.004 1 97.88 13 ASP B C 1
ATOM 1053 O O . ASP B 1 13 ? 8.336 19.766 6.559 1 97.88 13 ASP B O 1
ATOM 1057 N N . SER B 1 14 ? 6.465 20.453 5.625 1 96.56 14 SER B N 1
ATOM 1058 C CA . SER B 1 14 ? 6.746 21.875 5.836 1 96.56 14 SER B CA 1
ATOM 1059 C C . SER B 1 14 ? 6.543 22.266 7.297 1 96.56 14 SER B C 1
ATOM 1061 O O . SER B 1 14 ? 6.965 23.344 7.719 1 96.56 14 SER B O 1
ATOM 1063 N N . GLY B 1 15 ? 5.863 21.375 8.062 1 95.25 15 GLY B N 1
ATOM 1064 C CA . GLY B 1 15 ? 5.527 21.688 9.445 1 95.25 15 GLY B CA 1
ATOM 1065 C C . GLY B 1 15 ? 4.195 22.406 9.578 1 95.25 15 GLY B C 1
ATOM 1066 O O . GLY B 1 15 ? 3.711 22.625 10.688 1 95.25 15 GLY B O 1
ATOM 1067 N N . HIS B 1 16 ? 3.664 22.828 8.492 1 95.62 16 HIS B N 1
ATOM 1068 C CA . HIS B 1 16 ? 2.316 23.391 8.508 1 95.62 16 HIS B CA 1
ATOM 1069 C C . HIS B 1 16 ? 1.265 22.281 8.539 1 95.62 16 HIS B C 1
ATOM 1071 O O . HIS B 1 16 ? 0.459 22.156 7.609 1 95.62 16 HIS B O 1
ATOM 1077 N N . ILE B 1 17 ? 1.227 21.547 9.609 1 97.06 17 ILE B N 1
ATOM 1078 C CA . ILE B 1 17 ? 0.43 20.328 9.711 1 97.06 17 ILE B CA 1
ATOM 1079 C C . ILE B 1 17 ? -1.055 20.688 9.633 1 97.06 17 ILE B C 1
ATOM 1081 O O . ILE B 1 17 ? -1.855 19.906 9.117 1 97.06 17 ILE B O 1
ATOM 1085 N N . GLU B 1 18 ? -1.44 21.922 10.094 1 97.56 18 GLU B N 1
ATOM 1086 C CA . GLU B 1 18 ? -2.836 22.344 10 1 97.56 18 GLU B CA 1
ATOM 1087 C C . GLU B 1 18 ? -3.293 22.422 8.547 1 97.56 18 GLU B C 1
ATOM 1089 O O . GLU B 1 18 ? -4.457 22.172 8.242 1 97.56 18 GLU B O 1
ATOM 1094 N N . ASN B 1 19 ? -2.385 22.844 7.711 1 98 19 ASN B N 1
ATOM 1095 C CA . ASN B 1 19 ? -2.701 22.875 6.289 1 98 19 ASN B CA 1
ATOM 1096 C C . ASN B 1 19 ? -2.941 21.469 5.742 1 98 19 ASN B C 1
ATOM 1098 O O . ASN B 1 19 ? -3.844 21.266 4.93 1 98 19 ASN B O 1
ATOM 1102 N N . ALA B 1 20 ? -2.068 20.516 6.133 1 98.5 20 ALA B N 1
ATOM 1103 C CA . ALA B 1 20 ? -2.268 19.125 5.723 1 98.5 20 ALA B CA 1
ATOM 1104 C C . ALA B 1 20 ? -3.611 18.594 6.215 1 98.5 20 ALA B C 1
ATOM 1106 O O . ALA B 1 20 ? -4.352 17.953 5.457 1 98.5 20 ALA B O 1
ATOM 1107 N N . VAL B 1 21 ? -3.928 18.906 7.461 1 98.75 21 VAL B N 1
ATOM 1108 C CA . VAL B 1 21 ? -5.16 18.422 8.07 1 98.75 21 VAL B CA 1
ATOM 1109 C C . VAL B 1 21 ? -6.363 19.047 7.371 1 98.75 21 VAL B C 1
ATOM 1111 O O . VAL B 1 21 ? -7.402 18.406 7.203 1 98.75 21 VAL B O 1
ATOM 1114 N N . ALA B 1 22 ? -6.266 20.266 6.93 1 98.56 22 ALA B N 1
ATOM 1115 C CA . ALA B 1 22 ? -7.344 20.969 6.23 1 98.56 22 ALA B CA 1
ATOM 1116 C C . ALA B 1 22 ? -7.66 20.281 4.902 1 98.56 22 ALA B C 1
ATOM 1118 O O . ALA B 1 22 ? -8.719 20.531 4.312 1 98.56 22 ALA B O 1
ATOM 1119 N N . MET B 1 23 ? -6.742 19.5 4.367 1 98.81 23 MET B N 1
ATOM 1120 C CA . MET B 1 23 ? -6.965 18.766 3.123 1 98.81 23 MET B CA 1
ATOM 1121 C C . MET B 1 23 ? -7.816 17.516 3.369 1 98.81 23 MET B C 1
ATOM 1123 O O . MET B 1 23 ? -8.305 16.906 2.422 1 98.81 23 MET B O 1
ATOM 1127 N N . LEU B 1 24 ? -7.961 17.109 4.621 1 98.88 24 LEU B N 1
ATOM 1128 C CA . LEU B 1 24 ? -8.719 15.922 4.984 1 98.88 24 LEU B CA 1
ATOM 1129 C C . LEU B 1 24 ? -10.195 16.25 5.16 1 98.88 24 LEU B C 1
ATOM 1131 O O . LEU B 1 24 ? -10.547 17.344 5.609 1 98.88 24 LEU B O 1
ATOM 1135 N N . ALA B 1 25 ? -11.016 15.312 4.84 1 98.81 25 ALA B N 1
ATOM 1136 C CA . ALA B 1 25 ? -12.422 15.422 5.203 1 98.81 25 ALA B CA 1
ATOM 1137 C C . ALA B 1 25 ? -12.602 15.406 6.719 1 98.81 25 ALA B C 1
ATOM 1139 O O . ALA B 1 25 ? -11.82 14.781 7.438 1 98.81 25 ALA B O 1
ATOM 1140 N N . PRO B 1 26 ? -13.695 15.992 7.262 1 98.5 26 PRO B N 1
ATOM 1141 C CA . PRO B 1 26 ? -13.914 15.992 8.711 1 98.5 26 PRO B CA 1
ATOM 1142 C C . PRO B 1 26 ? -14.023 14.586 9.289 1 98.5 26 PRO B C 1
ATOM 1144 O O . PRO B 1 26 ? -13.625 14.352 10.438 1 98.5 26 PRO B O 1
ATOM 1147 N N . ASP B 1 27 ? -14.523 13.648 8.484 1 97.75 27 ASP B N 1
ATOM 1148 C CA . ASP B 1 27 ? -14.703 12.273 8.953 1 97.75 27 ASP B CA 1
ATOM 1149 C C . ASP B 1 27 ? -13.68 11.336 8.32 1 97.75 27 ASP B C 1
ATOM 1151 O O . ASP B 1 27 ? -13.977 10.172 8.062 1 97.75 27 ASP B O 1
ATOM 1155 N N . VAL B 1 28 ? -12.57 11.867 7.953 1 98.81 28 VAL B N 1
ATOM 1156 C CA . VAL B 1 28 ? -11.508 11.062 7.359 1 98.81 28 VAL B CA 1
ATOM 1157 C C . VAL B 1 28 ? -11.266 9.82 8.219 1 98.81 28 VAL B C 1
ATOM 1159 O O . VAL B 1 28 ? -11.289 9.898 9.445 1 98.81 28 VAL B O 1
ATOM 1162 N N . GLU B 1 29 ? -11.117 8.727 7.594 1 98.75 29 GLU B N 1
ATOM 1163 C CA . GLU B 1 29 ? -10.617 7.508 8.219 1 98.75 29 GLU B CA 1
ATOM 1164 C C . GLU B 1 29 ? -9.234 7.141 7.695 1 98.75 29 GLU B C 1
ATOM 1166 O O . GLU B 1 29 ? -8.945 7.32 6.512 1 98.75 29 GLU B O 1
ATOM 1171 N N . PHE B 1 30 ? -8.398 6.617 8.586 1 98.75 30 PHE B N 1
ATOM 1172 C CA . PHE B 1 30 ? -7.051 6.32 8.117 1 98.75 30 PHE B CA 1
ATOM 1173 C C . PHE B 1 30 ? -6.473 5.121 8.859 1 98.75 30 PHE B C 1
ATOM 1175 O O . PHE B 1 30 ? -6.949 4.762 9.938 1 98.75 30 PHE B O 1
ATOM 1182 N N . ALA B 1 31 ? -5.547 4.48 8.297 1 98.62 31 ALA B N 1
ATOM 1183 C CA . ALA B 1 31 ? -4.824 3.33 8.828 1 98.62 31 ALA B CA 1
ATOM 1184 C C . ALA B 1 31 ? -3.316 3.514 8.68 1 98.62 31 ALA B C 1
ATOM 1186 O O . ALA B 1 31 ? -2.814 3.715 7.574 1 98.62 31 ALA B O 1
ATOM 1187 N N . MET B 1 32 ? -2.615 3.527 9.773 1 98.06 32 MET B N 1
ATOM 1188 C CA . MET B 1 32 ? -1.157 3.48 9.797 1 98.06 32 MET B CA 1
ATOM 1189 C C . MET B 1 32 ? -0.661 2.041 9.891 1 98.06 32 MET B C 1
ATOM 1191 O O . MET B 1 32 ? -0.831 1.386 10.922 1 98.06 32 MET B O 1
ATOM 1195 N N . VAL B 1 33 ? -0.084 1.606 8.836 1 97.88 33 VAL B N 1
ATOM 1196 C CA . VAL B 1 33 ? 0.413 0.236 8.766 1 97.88 33 VAL B CA 1
ATOM 1197 C C . VAL B 1 33 ? 1.914 0.216 9.047 1 97.88 33 VAL B C 1
ATOM 1199 O O . VAL B 1 33 ? 2.723 0.477 8.148 1 97.88 33 VAL B O 1
ATOM 1202 N N . LEU B 1 34 ? 2.258 -0.176 10.258 1 95.56 34 LEU B N 1
ATOM 1203 C CA . LEU B 1 34 ? 3.615 -0.046 10.781 1 95.56 34 LEU B CA 1
ATOM 1204 C C . LEU B 1 34 ? 4.184 -1.408 11.164 1 95.56 34 LEU B C 1
ATOM 1206 O O . LEU B 1 34 ? 3.449 -2.398 11.219 1 95.56 34 LEU B O 1
ATOM 1210 N N . PRO B 1 35 ? 5.492 -1.516 11.414 1 93.81 35 PRO B N 1
ATOM 1211 C CA . PRO B 1 35 ? 6.098 -2.793 11.797 1 93.81 35 PRO B CA 1
ATOM 1212 C C . PRO B 1 35 ? 5.492 -3.369 13.078 1 93.81 35 PRO B C 1
ATOM 1214 O O . PRO B 1 35 ? 5.488 -4.59 13.273 1 93.81 35 PRO B O 1
ATOM 1217 N N . THR B 1 36 ? 4.941 -2.492 13.883 1 92.81 36 THR B N 1
ATOM 1218 C CA . THR B 1 36 ? 4.406 -2.938 15.164 1 92.81 36 THR B CA 1
ATOM 1219 C C . THR B 1 36 ? 2.924 -3.275 15.047 1 92.81 36 THR B C 1
ATOM 1221 O O . THR B 1 36 ? 2.289 -3.666 16.031 1 92.81 36 THR B O 1
ATOM 1224 N N . GLY B 1 37 ? 2.352 -3.141 13.945 1 94.38 37 GLY B N 1
ATOM 1225 C CA . GLY B 1 37 ? 0.944 -3.434 13.719 1 94.38 37 GLY B CA 1
ATOM 1226 C C . GLY B 1 37 ? 0.205 -2.312 13.016 1 94.38 37 GLY B C 1
ATOM 1227 O O . GLY B 1 37 ? 0.826 -1.378 12.5 1 94.38 37 GLY B O 1
ATOM 1228 N N . ILE B 1 38 ? -1.159 -2.455 12.859 1 96.5 38 ILE B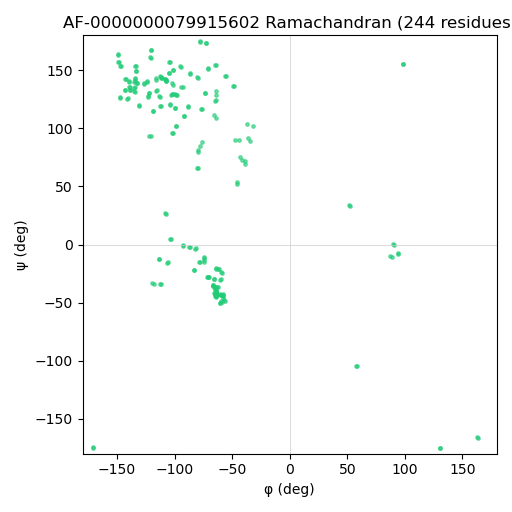 N 1
ATOM 1229 C CA . ILE B 1 38 ? -1.998 -1.478 12.18 1 96.5 38 ILE B CA 1
ATOM 1230 C C . ILE B 1 38 ? -2.762 -0.645 13.203 1 96.5 38 ILE B C 1
ATOM 1232 O O . ILE B 1 38 ? -3.396 -1.192 14.109 1 96.5 38 ILE B O 1
ATOM 1236 N N . LYS B 1 39 ? -2.697 0.653 13.094 1 96.44 39 LYS B N 1
ATOM 1237 C CA . LYS B 1 39 ? -3.451 1.587 13.922 1 96.44 39 LYS B CA 1
ATOM 1238 C C . LYS B 1 39 ? -4.492 2.338 13.102 1 96.44 39 LYS B C 1
ATOM 1240 O O . LYS B 1 39 ? -4.16 2.969 12.094 1 96.44 39 LYS B O 1
ATOM 1245 N N . HIS B 1 40 ? -5.691 2.279 13.57 1 98.19 40 HIS B N 1
ATOM 1246 C CA . HIS B 1 40 ? -6.777 2.982 12.898 1 98.19 40 HIS B CA 1
ATOM 1247 C C . HIS B 1 40 ? -7.117 4.285 13.617 1 98.19 40 HIS B C 1
ATOM 1249 O O . HIS B 1 40 ? -6.945 4.391 14.828 1 98.19 40 HIS B O 1
ATOM 1255 N N . GLY B 1 41 ? -7.574 5.227 12.828 1 98.38 41 GLY B N 1
ATOM 1256 C CA . GLY B 1 41 ? -8.086 6.473 13.383 1 98.38 41 GLY B CA 1
ATOM 1257 C C . GLY B 1 41 ? -9.18 7.094 12.539 1 98.38 41 GLY B C 1
ATOM 1258 O O . GLY B 1 41 ? -9.383 6.707 11.383 1 98.38 41 GLY B O 1
ATOM 1259 N N . LYS B 1 42 ? -9.891 8.023 13.188 1 98.62 42 LYS B N 1
ATOM 1260 C CA . LYS B 1 42 ? -10.984 8.719 12.516 1 98.62 42 LYS B CA 1
ATOM 1261 C C . LYS B 1 42 ? -11.047 10.18 12.938 1 98.62 42 LYS B C 1
ATOM 1263 O O . LYS B 1 42 ? -10.945 10.492 14.125 1 98.62 42 LYS B O 1
ATOM 1268 N N . GLY B 1 43 ? -11.18 10.977 11.883 1 98.75 43 GLY B N 1
ATOM 1269 C CA . GLY B 1 43 ? -11.406 12.391 12.133 1 98.75 43 GLY B CA 1
ATOM 1270 C C . GLY B 1 43 ? -10.141 13.227 12.039 1 98.75 43 GLY B C 1
ATOM 1271 O O . GLY B 1 43 ? -9.047 12.742 12.344 1 98.75 43 GLY B O 1
ATOM 1272 N N . ARG B 1 44 ? -10.32 14.469 11.758 1 98.81 44 ARG B N 1
ATOM 1273 C CA . ARG B 1 44 ? -9.219 15.414 11.594 1 98.81 44 ARG B CA 1
ATOM 1274 C C . ARG B 1 44 ? -8.453 15.594 12.898 1 98.81 44 ARG B C 1
ATOM 1276 O O . ARG B 1 44 ? -7.219 15.672 12.891 1 98.81 44 ARG B O 1
ATOM 1283 N N . GLU B 1 45 ? -9.172 15.648 13.953 1 98.38 45 GLU B N 1
ATOM 1284 C CA . GLU B 1 45 ? -8.523 15.906 15.242 1 98.38 45 GLU B CA 1
ATOM 1285 C C . GLU B 1 45 ? -7.57 14.773 15.609 1 98.38 45 GLU B C 1
ATOM 1287 O O . GLU B 1 45 ? -6.492 15.023 16.156 1 98.38 45 GLU B O 1
ATOM 1292 N N . VAL B 1 46 ? -8.008 13.602 15.352 1 98.69 46 VAL B N 1
ATOM 1293 C CA . VAL B 1 46 ? -7.172 12.445 15.672 1 98.69 46 VAL B CA 1
ATOM 1294 C C . VAL B 1 46 ? -5.906 12.469 14.812 1 98.69 46 VAL B C 1
ATOM 1296 O O . VAL B 1 46 ? -4.805 12.242 15.312 1 98.69 46 VAL B O 1
ATOM 1299 N N . MET B 1 47 ? -6.059 12.789 13.5 1 98.69 47 MET B N 1
ATOM 1300 C CA . MET B 1 47 ? -4.883 12.891 12.641 1 98.69 47 MET B CA 1
ATOM 1301 C C . MET B 1 47 ? -3.973 14.031 13.094 1 98.69 47 MET B C 1
ATOM 1303 O O . MET B 1 47 ? -2.75 13.875 13.117 1 98.69 47 MET B O 1
ATOM 1307 N N . LEU B 1 48 ? -4.598 15.156 13.43 1 98.56 48 LEU B N 1
ATOM 1308 C CA . LEU B 1 48 ? -3.803 16.281 13.922 1 98.56 48 LEU B CA 1
ATOM 1309 C C . LEU B 1 48 ? -2.984 15.859 15.141 1 98.56 48 LEU B C 1
ATOM 1311 O O . LEU B 1 48 ? -1.789 16.156 15.219 1 98.56 48 LEU B O 1
ATOM 1315 N N . GLY B 1 49 ? -3.652 15.188 16.109 1 98.31 49 GLY B N 1
ATOM 1316 C CA . GLY B 1 49 ? -2.947 14.695 17.281 1 98.31 49 GLY B CA 1
ATOM 1317 C C . GLY B 1 49 ? -1.811 13.75 16.938 1 98.31 49 GLY B C 1
ATOM 1318 O O . GLY B 1 49 ? -0.727 13.844 17.531 1 98.31 49 GLY B O 1
ATOM 1319 N N . TYR B 1 50 ? -2.027 12.875 16.047 1 98 50 TYR B N 1
ATOM 1320 C CA . TYR B 1 50 ? -1.004 11.938 15.609 1 98 50 TYR B CA 1
ATOM 1321 C C . TYR B 1 50 ? 0.209 12.672 15.055 1 98 50 TYR B C 1
ATOM 1323 O O . TYR B 1 50 ? 1.347 12.383 15.43 1 98 50 TYR B O 1
ATOM 1331 N N . LEU B 1 51 ? -0.036 13.641 14.125 1 97.69 51 LEU B N 1
ATOM 1332 C CA . LEU B 1 51 ? 1.042 14.383 13.477 1 97.69 51 LEU B CA 1
ATOM 1333 C C . LEU B 1 51 ? 1.799 15.234 14.492 1 97.69 51 LEU B C 1
ATOM 1335 O O . LEU B 1 51 ? 3.027 15.32 14.445 1 97.69 51 LEU B O 1
ATOM 1339 N N . GLN B 1 52 ? 1.089 15.805 15.43 1 96.88 52 GLN B N 1
ATOM 1340 C CA . GLN B 1 52 ? 1.706 16.656 16.438 1 9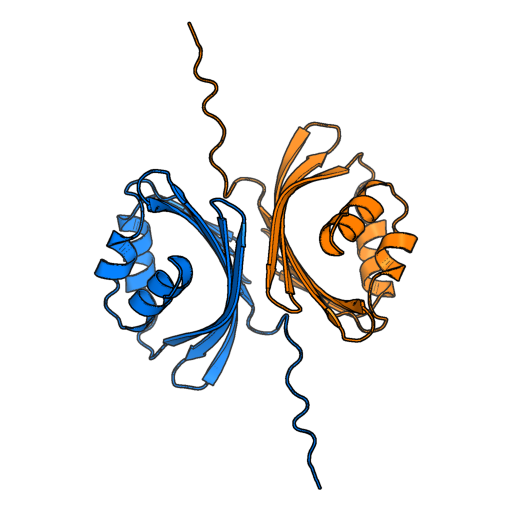6.88 52 GLN B CA 1
ATOM 1341 C C . GLN B 1 52 ? 2.531 15.828 17.422 1 96.88 52 GLN B C 1
ATOM 1343 O O . GLN B 1 52 ? 3.471 16.328 18.047 1 96.88 52 GLN B O 1
ATOM 1348 N N . GLY B 1 53 ? 2.154 14.633 17.594 1 96.06 53 GLY B N 1
ATOM 1349 C CA . GLY B 1 53 ? 2.799 13.773 18.562 1 96.06 53 GLY B CA 1
ATOM 1350 C C . GLY B 1 53 ? 4.082 13.148 18.047 1 96.06 53 GLY B C 1
ATOM 1351 O O . GLY B 1 53 ? 4.816 12.508 18.812 1 96.06 53 GLY B O 1
ATOM 1352 N N . ARG B 1 54 ? 4.414 13.367 16.875 1 95.31 54 ARG B N 1
ATOM 1353 C CA . ARG B 1 54 ? 5.629 12.797 16.297 1 95.31 54 ARG B CA 1
ATOM 1354 C C . ARG B 1 54 ? 6.871 13.461 16.891 1 95.31 54 ARG B C 1
ATOM 1356 O O . ARG B 1 54 ? 6.828 14.625 17.297 1 95.31 54 ARG B O 1
ATOM 1363 N N . PRO B 1 55 ? 7.965 12.664 16.906 1 94.25 55 PRO B N 1
ATOM 1364 C CA . PRO B 1 55 ? 9.219 13.281 17.328 1 94.25 55 PRO B CA 1
ATOM 1365 C C . PRO B 1 55 ? 9.578 14.523 16.516 1 94.25 55 PRO B C 1
ATOM 1367 O O . PRO B 1 55 ? 9.328 14.562 15.305 1 94.25 55 PRO B O 1
ATOM 1370 N N . PRO B 1 56 ? 10.164 15.422 17.234 1 94.06 56 PRO B N 1
ATOM 1371 C CA . PRO B 1 56 ? 10.539 16.656 16.547 1 94.06 56 PRO B CA 1
ATOM 1372 C C . PRO B 1 56 ? 11.82 16.531 15.742 1 94.06 56 PRO B C 1
ATOM 1374 O O . PRO B 1 56 ? 12.906 16.875 16.219 1 94.06 56 PRO B O 1
ATOM 1377 N N . VAL B 1 57 ? 11.812 15.992 14.625 1 96.62 57 VAL B N 1
ATOM 1378 C CA . VAL B 1 57 ? 12.938 15.875 13.703 1 96.62 57 VAL B CA 1
ATOM 1379 C C . VAL B 1 57 ? 12.602 16.562 12.383 1 96.62 57 VAL B C 1
ATOM 1381 O O . VAL B 1 57 ? 11.438 16.891 12.125 1 96.62 57 VAL B O 1
ATOM 1384 N N . GLU B 1 58 ? 13.68 16.875 11.648 1 97.19 58 GLU B N 1
ATOM 1385 C CA . GLU B 1 58 ? 13.422 17.281 10.266 1 97.19 58 GLU B CA 1
ATOM 1386 C C . GLU B 1 58 ? 13.102 16.078 9.391 1 97.19 58 GLU B C 1
ATOM 1388 O O . GLU B 1 58 ? 13.992 15.469 8.805 1 97.19 58 GLU B O 1
ATOM 1393 N N . ARG B 1 59 ? 11.969 15.734 9.328 1 98.19 59 ARG B N 1
ATOM 1394 C CA . ARG B 1 59 ? 11.492 14.586 8.57 1 98.19 59 ARG B CA 1
ATOM 1395 C C . ARG B 1 59 ? 11.016 15.008 7.18 1 98.19 59 ARG B C 1
ATOM 1397 O O . ARG B 1 59 ? 10.359 16.047 7.031 1 98.19 59 ARG B O 1
ATOM 1404 N N . LYS B 1 60 ? 11.406 14.227 6.168 1 98.62 60 LYS B N 1
ATOM 1405 C CA . LYS B 1 60 ? 10.992 14.508 4.797 1 98.62 60 LYS B CA 1
ATOM 1406 C C . LYS B 1 60 ? 10.539 13.234 4.09 1 98.62 60 LYS B C 1
ATOM 1408 O O . LYS B 1 60 ? 11.172 12.188 4.219 1 98.62 60 LYS B O 1
ATOM 1413 N N . HIS B 1 61 ? 9.43 13.273 3.459 1 98.81 61 HIS B N 1
ATOM 1414 C CA . HIS B 1 61 ? 8.984 12.242 2.531 1 98.81 61 HIS B CA 1
ATOM 1415 C C . HIS B 1 61 ? 9.484 12.523 1.116 1 98.81 61 HIS B C 1
ATOM 1417 O O . HIS B 1 61 ? 9.148 13.555 0.527 1 98.81 61 HIS B O 1
ATOM 1423 N N . HIS B 1 62 ? 10.242 11.695 0.543 1 98.75 62 HIS B N 1
ATOM 1424 C CA . HIS B 1 62 ? 10.727 11.789 -0.83 1 98.75 62 HIS B CA 1
ATOM 1425 C C . HIS B 1 62 ? 9.945 10.859 -1.752 1 98.75 62 HIS B C 1
ATOM 1427 O O . HIS B 1 62 ? 10.273 9.68 -1.885 1 98.75 62 HIS B O 1
ATOM 1433 N N . ILE B 1 63 ? 8.969 11.414 -2.391 1 98.75 63 ILE B N 1
ATOM 1434 C CA . ILE B 1 63 ? 8.117 10.617 -3.273 1 98.75 63 ILE B CA 1
ATOM 1435 C C . ILE B 1 63 ? 8.883 10.273 -4.551 1 98.75 63 ILE B C 1
ATOM 1437 O O . ILE B 1 63 ? 9.422 11.164 -5.215 1 98.75 63 ILE B O 1
ATOM 1441 N N . GLN B 1 64 ? 8.867 9.094 -4.887 1 98.44 64 GLN B N 1
ATOM 1442 C CA . GLN B 1 64 ? 9.617 8.625 -6.047 1 98.44 64 GLN B CA 1
ATOM 1443 C C . GLN B 1 64 ? 8.68 8.18 -7.164 1 98.44 64 GLN B C 1
ATOM 1445 O O . GLN B 1 64 ? 9.023 8.258 -8.344 1 98.44 64 GLN B O 1
ATOM 1450 N N . ARG B 1 65 ? 7.574 7.637 -6.836 1 98.69 65 ARG B N 1
ATOM 1451 C CA . ARG B 1 65 ? 6.52 7.258 -7.77 1 98.69 65 ARG B CA 1
ATOM 1452 C C . ARG B 1 65 ? 5.156 7.73 -7.281 1 98.69 65 ARG B C 1
ATOM 1454 O O . ARG B 1 65 ? 4.859 7.656 -6.086 1 98.69 65 ARG B O 1
ATOM 1461 N N . VAL B 1 66 ? 4.355 8.203 -8.133 1 98.81 66 VAL B N 1
ATOM 1462 C CA . VAL B 1 66 ? 2.979 8.602 -7.848 1 98.81 66 VAL B CA 1
ATOM 1463 C C . VAL B 1 66 ? 2.072 8.18 -9.008 1 98.81 66 VAL B C 1
ATOM 1465 O O . VAL B 1 66 ? 2.467 8.258 -10.172 1 98.81 66 VAL B O 1
ATOM 1468 N N . ALA B 1 67 ? 0.897 7.715 -8.719 1 98.81 67 ALA B N 1
ATOM 1469 C CA . ALA B 1 67 ? -0.065 7.309 -9.742 1 98.81 67 ALA B CA 1
ATOM 1470 C C . ALA B 1 67 ? -1.496 7.57 -9.281 1 98.81 67 ALA B C 1
ATOM 1472 O O . ALA B 1 67 ? -1.771 7.613 -8.078 1 98.81 67 ALA B O 1
ATOM 1473 N N . ILE B 1 68 ? -2.338 7.762 -10.242 1 98.75 68 ILE B N 1
ATOM 1474 C CA . ILE B 1 68 ? -3.744 8.039 -9.977 1 98.75 68 ILE B CA 1
ATOM 1475 C C . ILE B 1 68 ? -4.617 7 -10.672 1 98.75 68 ILE B C 1
ATOM 1477 O O . ILE B 1 68 ? -4.418 6.703 -11.852 1 98.75 68 ILE B O 1
ATOM 1481 N N . ALA B 1 69 ? -5.477 6.398 -9.953 1 98.56 69 ALA B N 1
ATOM 1482 C CA . ALA B 1 69 ? -6.527 5.527 -10.477 1 98.56 69 ALA B CA 1
ATOM 1483 C C . ALA B 1 69 ? -7.91 6.023 -10.062 1 98.56 69 ALA B C 1
ATOM 1485 O O . ALA B 1 69 ? -8.422 5.645 -9.008 1 98.56 69 ALA B O 1
ATOM 1486 N N . ASP B 1 70 ? -8.508 6.828 -10.969 1 97.25 70 ASP B N 1
ATOM 1487 C CA . ASP B 1 70 ? -9.812 7.418 -10.688 1 97.25 70 ASP B CA 1
ATOM 1488 C C . ASP B 1 70 ? -9.773 8.258 -9.414 1 97.25 70 ASP B C 1
ATOM 1490 O O . ASP B 1 70 ? -9.109 9.297 -9.367 1 97.25 70 ASP B O 1
ATOM 1494 N N . ASP B 1 71 ? -10.32 7.777 -8.312 1 98.25 71 ASP B N 1
ATOM 1495 C CA . ASP B 1 71 ? -10.469 8.562 -7.094 1 98.25 71 ASP B CA 1
ATOM 1496 C C . ASP B 1 71 ? -9.43 8.156 -6.051 1 98.25 71 ASP B C 1
ATOM 1498 O O . ASP B 1 71 ? -9.492 8.594 -4.902 1 98.25 71 ASP B O 1
ATOM 1502 N N . LEU B 1 72 ? -8.531 7.246 -6.488 1 98.88 72 LEU B N 1
ATOM 1503 C CA . LEU B 1 72 ? -7.43 6.891 -5.605 1 98.88 72 LEU B CA 1
ATOM 1504 C C . LEU B 1 72 ? -6.117 7.469 -6.117 1 98.88 72 LEU B C 1
ATOM 1506 O O . LEU B 1 72 ? -5.871 7.492 -7.324 1 98.88 72 LEU B O 1
ATOM 1510 N N . GLN B 1 73 ? -5.324 7.891 -5.203 1 98.94 73 GLN B N 1
ATOM 1511 C CA . GLN B 1 73 ? -3.957 8.312 -5.496 1 98.94 73 GLN B CA 1
ATOM 1512 C C . GLN B 1 73 ? -2.949 7.5 -4.688 1 98.94 73 GLN B C 1
ATOM 1514 O O . GLN B 1 73 ? -3.111 7.324 -3.479 1 98.94 73 GLN B O 1
ATOM 1519 N N . PHE B 1 74 ? -1.913 6.949 -5.375 1 98.94 74 PHE B N 1
ATOM 1520 C CA . PHE B 1 74 ? -0.871 6.121 -4.785 1 98.94 74 PHE B CA 1
ATOM 1521 C C . PHE B 1 74 ? 0.474 6.836 -4.812 1 98.94 74 PHE B C 1
ATOM 1523 O O . PHE B 1 74 ? 0.785 7.543 -5.773 1 98.94 74 PHE B O 1
ATOM 1530 N N . ALA B 1 75 ? 1.259 6.621 -3.789 1 98.88 75 ALA B N 1
ATOM 1531 C CA . ALA B 1 75 ? 2.627 7.133 -3.764 1 98.88 75 ALA B CA 1
ATOM 1532 C C . ALA B 1 75 ? 3.574 6.137 -3.102 1 98.88 75 ALA B C 1
ATOM 1534 O O . ALA B 1 75 ? 3.199 5.461 -2.141 1 98.88 75 ALA B O 1
ATOM 1535 N N . HIS B 1 76 ? 4.727 6 -3.57 1 98.88 76 HIS B N 1
ATOM 1536 C CA . HIS B 1 76 ? 5.852 5.328 -2.928 1 98.88 76 HIS B CA 1
ATOM 1537 C C . HIS B 1 76 ? 7.059 6.254 -2.814 1 98.88 76 HIS B C 1
ATOM 1539 O O . HIS B 1 76 ? 7.34 7.023 -3.734 1 98.88 76 HIS B O 1
ATOM 1545 N N . GLY B 1 77 ? 7.707 6.164 -1.716 1 98.69 77 GLY B N 1
ATOM 1546 C CA . GLY B 1 77 ? 8.93 6.934 -1.557 1 98.69 77 GLY B CA 1
ATOM 1547 C C . GLY B 1 77 ? 9.703 6.566 -0.303 1 98.69 77 GLY B C 1
ATOM 1548 O O . GLY B 1 77 ? 9.422 5.555 0.336 1 98.69 77 GLY B O 1
ATOM 1549 N N . SER B 1 78 ? 10.766 7.293 -0.035 1 98.75 78 SER B N 1
ATOM 1550 C CA . SER B 1 78 ? 11.586 7.133 1.161 1 98.75 78 SER B CA 1
ATOM 1551 C C . SER B 1 78 ? 11.312 8.242 2.172 1 98.75 78 SER B C 1
ATOM 1553 O O . SER B 1 78 ? 10.758 9.289 1.819 1 98.75 78 SER B O 1
ATOM 1555 N N . VAL B 1 79 ? 11.594 7.988 3.381 1 98.69 79 VAL B N 1
ATOM 1556 C CA . VAL B 1 79 ? 11.523 8.969 4.457 1 98.69 79 VAL B CA 1
ATOM 1557 C C . VAL B 1 79 ? 12.914 9.219 5.027 1 98.69 79 VAL B C 1
ATOM 1559 O O . VAL B 1 79 ? 13.672 8.281 5.273 1 98.69 79 VAL B O 1
ATOM 1562 N N . THR B 1 80 ? 13.25 10.453 5.188 1 98.75 80 THR B N 1
ATOM 1563 C CA . THR B 1 80 ? 14.484 10.805 5.879 1 98.75 80 THR B CA 1
ATOM 1564 C C . THR B 1 80 ? 14.188 11.578 7.16 1 98.75 80 THR B C 1
ATOM 1566 O O . THR B 1 80 ? 13.211 12.328 7.227 1 98.75 80 THR B O 1
ATOM 1569 N N . ASP B 1 81 ? 14.906 11.328 8.172 1 98.06 81 ASP B N 1
ATOM 1570 C CA . ASP B 1 81 ? 15 12.148 9.383 1 98.06 81 ASP B CA 1
ATOM 1571 C C . ASP B 1 81 ? 16.375 12.789 9.5 1 98.06 81 ASP B C 1
ATOM 1573 O O . ASP B 1 81 ? 17.391 12.094 9.594 1 98.06 81 ASP B O 1
ATOM 1577 N N . ASP B 1 82 ? 16.406 14.102 9.516 1 97.5 82 ASP B N 1
ATOM 1578 C CA . ASP B 1 82 ? 17.656 14.844 9.594 1 97.5 82 ASP B CA 1
ATOM 1579 C C . ASP B 1 82 ? 18.625 14.383 8.516 1 97.5 82 ASP B C 1
ATOM 1581 O O . ASP B 1 82 ? 19.797 14.109 8.805 1 97.5 82 ASP B O 1
ATOM 1585 N N . GLY B 1 83 ? 18.078 14.023 7.445 1 97.62 83 GLY B N 1
ATOM 1586 C CA . GLY B 1 83 ? 18.875 13.75 6.262 1 97.62 83 GLY B CA 1
ATOM 1587 C C . GLY B 1 83 ? 19.234 12.281 6.109 1 97.62 83 GLY B C 1
ATOM 1588 O O . GLY B 1 83 ? 19.812 11.883 5.098 1 97.62 83 GLY B O 1
ATOM 1589 N N . VAL B 1 84 ? 18.906 11.477 7.125 1 98.06 84 VAL B N 1
ATOM 1590 C CA . VAL B 1 84 ? 19.234 10.055 7.078 1 98.06 84 VAL B CA 1
ATOM 1591 C C . VAL B 1 84 ? 17.984 9.258 6.695 1 98.06 84 VAL B C 1
ATOM 1593 O O . VAL B 1 84 ? 16.922 9.43 7.297 1 98.06 84 VAL B O 1
ATOM 1596 N N . THR B 1 85 ? 18.141 8.383 5.695 1 98.25 85 THR B N 1
ATOM 1597 C CA . THR B 1 85 ? 17 7.551 5.301 1 98.25 85 THR B CA 1
ATOM 1598 C C . THR B 1 85 ? 16.594 6.617 6.438 1 98.25 85 THR B C 1
ATOM 1600 O O . THR B 1 85 ? 17.422 5.855 6.945 1 98.25 85 THR B O 1
ATOM 1603 N N . THR B 1 86 ? 15.359 6.707 6.816 1 98.31 86 THR B N 1
ATOM 1604 C CA . THR B 1 86 ? 14.891 5.883 7.926 1 98.31 86 THR B CA 1
ATOM 1605 C C . THR B 1 86 ? 14.008 4.746 7.422 1 98.31 86 THR B C 1
ATOM 1607 O O . THR B 1 86 ? 13.727 3.797 8.156 1 98.31 86 THR B O 1
ATOM 1610 N N . GLY B 1 87 ? 13.539 4.852 6.16 1 98.38 87 GLY B N 1
ATOM 1611 C CA . GLY B 1 87 ? 12.695 3.793 5.629 1 98.38 87 GLY B CA 1
ATOM 1612 C C . GLY B 1 87 ? 11.93 4.207 4.387 1 98.38 87 GLY B C 1
ATOM 1613 O O . GLY B 1 87 ? 12.281 5.191 3.734 1 98.38 87 GLY B O 1
ATOM 1614 N N . PHE B 1 88 ? 10.945 3.41 4.023 1 98.75 88 PHE B N 1
ATOM 1615 C CA . PHE B 1 88 ? 10.172 3.545 2.799 1 98.75 88 PHE B CA 1
ATOM 1616 C C . PHE B 1 88 ? 8.68 3.424 3.086 1 98.75 88 PHE B C 1
ATOM 1618 O O . PHE B 1 88 ? 8.273 2.729 4.02 1 98.75 88 PHE B O 1
ATOM 1625 N N . PHE B 1 89 ? 7.922 4.145 2.25 1 98.81 89 PHE B N 1
ATOM 1626 C CA . PHE B 1 89 ? 6.488 4.137 2.52 1 98.81 89 PHE B CA 1
ATOM 1627 C C . PHE B 1 89 ? 5.699 3.904 1.239 1 98.81 89 PHE B C 1
ATOM 1629 O O . PHE B 1 89 ? 6.203 4.145 0.139 1 98.81 89 PHE B O 1
ATOM 1636 N N . VAL B 1 90 ? 4.531 3.365 1.355 1 98.94 90 VAL B N 1
ATOM 1637 C CA . VAL B 1 90 ? 3.459 3.354 0.366 1 98.94 90 VAL B CA 1
ATOM 1638 C C . VAL B 1 90 ? 2.227 4.059 0.93 1 98.94 90 VAL B C 1
ATOM 1640 O O . VAL B 1 90 ? 1.637 3.602 1.911 1 98.94 90 VAL B O 1
ATOM 1643 N N . GLY B 1 91 ? 1.848 5.164 0.364 1 98.88 91 GLY B N 1
ATOM 1644 C CA . GLY B 1 91 ? 0.647 5.902 0.726 1 98.88 91 GLY B CA 1
ATOM 1645 C C . GLY B 1 91 ? -0.455 5.793 -0.31 1 98.88 91 GLY B C 1
ATOM 1646 O O . GLY B 1 91 ? -0.188 5.809 -1.514 1 98.88 91 GLY B O 1
ATOM 1647 N N . VAL B 1 92 ? -1.666 5.688 0.128 1 98.94 92 VAL B N 1
ATOM 1648 C CA . VAL B 1 92 ? -2.832 5.664 -0.75 1 98.94 92 VAL B CA 1
ATOM 1649 C C . VAL B 1 92 ? -3.953 6.504 -0.144 1 98.94 92 VAL B C 1
ATOM 1651 O O . VAL B 1 92 ? -4.254 6.387 1.047 1 98.94 92 VAL B O 1
ATOM 1654 N N . MET B 1 93 ? -4.574 7.297 -0.973 1 98.94 93 MET B N 1
ATOM 1655 C CA . MET B 1 93 ? -5.645 8.172 -0.511 1 98.94 93 MET B CA 1
ATOM 1656 C C . MET B 1 93 ? -6.84 8.117 -1.458 1 98.94 93 MET B C 1
ATOM 1658 O O . MET B 1 93 ? -6.668 8.055 -2.676 1 98.94 93 MET B O 1
ATOM 1662 N N . HIS B 1 94 ? -7.984 8.18 -0.893 1 98.94 94 HIS B N 1
ATOM 1663 C CA . HIS B 1 94 ? -9.211 8.398 -1.653 1 98.94 94 HIS B CA 1
ATOM 1664 C C . HIS B 1 94 ? -9.633 9.859 -1.616 1 98.94 94 HIS B C 1
ATOM 1666 O O . HIS B 1 94 ? -9.695 10.469 -0.543 1 98.94 94 HIS B O 1
ATOM 1672 N N . ILE B 1 95 ? -9.883 10.422 -2.734 1 98.81 95 ILE B N 1
ATOM 1673 C CA . ILE B 1 95 ? -10.375 11.797 -2.844 1 98.81 95 ILE B CA 1
ATOM 1674 C C . ILE B 1 95 ? -11.883 11.781 -3.072 1 98.81 95 ILE B C 1
ATOM 1676 O O . ILE B 1 95 ? -12.359 11.281 -4.094 1 98.81 95 ILE B O 1
ATOM 1680 N N . GLY B 1 96 ? -12.555 12.328 -2.162 1 98.25 96 GLY B N 1
ATOM 1681 C CA . GLY B 1 96 ? -14 12.383 -2.275 1 98.25 96 GLY B CA 1
ATOM 1682 C C . GLY B 1 96 ? -14.477 13.383 -3.318 1 98.25 96 GLY B C 1
ATOM 1683 O O . GLY B 1 96 ? -13.672 14.133 -3.879 1 98.25 96 GLY B O 1
ATOM 1684 N N . PRO B 1 97 ? -15.828 13.383 -3.582 1 96.56 97 PRO B N 1
ATOM 1685 C CA . PRO B 1 97 ? -16.375 14.289 -4.594 1 96.56 97 PRO B CA 1
ATOM 1686 C C . PRO B 1 97 ? -16.156 15.758 -4.25 1 96.56 97 PRO B C 1
ATOM 1688 O O . PRO B 1 97 ? -16.156 16.609 -5.141 1 96.56 97 PRO B O 1
ATOM 1691 N N . ASP B 1 98 ? -15.938 16.047 -3.004 1 97.5 98 ASP B N 1
ATOM 1692 C CA . ASP B 1 98 ? -15.711 17.422 -2.572 1 97.5 98 ASP B CA 1
ATOM 1693 C C . ASP B 1 98 ? -14.234 17.797 -2.695 1 97.5 98 ASP B C 1
ATOM 1695 O O . ASP B 1 98 ? -13.844 18.922 -2.35 1 97.5 98 ASP B O 1
ATOM 1699 N N . GLY B 1 99 ? -13.477 16.828 -3.102 1 98.12 99 GLY B N 1
ATOM 1700 C CA . GLY B 1 99 ? -12.062 17.109 -3.322 1 98.12 99 GLY B CA 1
ATOM 1701 C C . GLY B 1 99 ? -11.211 16.875 -2.09 1 98.12 99 GLY B C 1
ATOM 1702 O O . GLY B 1 99 ? -9.992 17.078 -2.125 1 98.12 99 GLY B O 1
ATOM 1703 N N . LEU B 1 100 ? -11.805 16.469 -1.005 1 98.81 100 LEU B N 1
ATOM 1704 C CA . LEU B 1 100 ? -11.078 16.234 0.238 1 98.81 100 LEU B CA 1
ATOM 1705 C C . LEU B 1 100 ? -10.672 14.766 0.367 1 98.81 100 LEU B C 1
ATOM 1707 O O . LEU B 1 100 ? -11.336 13.883 -0.189 1 98.81 100 LEU B O 1
ATOM 1711 N N . ILE B 1 101 ? -9.609 14.531 1.092 1 98.88 101 ILE B N 1
ATOM 1712 C CA . ILE B 1 101 ? -9.156 13.172 1.388 1 98.88 101 ILE B CA 1
ATOM 1713 C C . ILE B 1 101 ? -10.047 12.562 2.469 1 98.88 101 ILE B C 1
ATOM 1715 O O . ILE B 1 101 ? -10.047 13.016 3.615 1 98.88 101 ILE B O 1
ATOM 1719 N N . ASP B 1 102 ? -10.727 11.539 2.127 1 98.81 102 ASP B N 1
ATOM 1720 C CA . ASP B 1 102 ? -11.633 11.008 3.143 1 98.81 102 ASP B CA 1
ATOM 1721 C C . ASP B 1 102 ? -11.18 9.625 3.604 1 98.81 102 ASP B C 1
ATOM 1723 O O . ASP B 1 102 ? -11.68 9.102 4.602 1 98.81 102 ASP B O 1
ATOM 1727 N N . ARG B 1 103 ? -10.273 8.969 2.941 1 98.88 103 ARG B N 1
ATOM 1728 C CA . ARG B 1 103 ? -9.586 7.754 3.365 1 98.88 103 ARG B CA 1
ATOM 1729 C C . ARG B 1 103 ? -8.094 7.852 3.092 1 98.88 103 ARG B C 1
ATOM 1731 O O . ARG B 1 103 ? -7.676 8.367 2.053 1 98.88 103 ARG B O 1
ATOM 1738 N N . TYR B 1 104 ? -7.348 7.387 3.973 1 98.88 104 TYR B N 1
ATOM 1739 C CA . TYR B 1 104 ? -5.891 7.43 3.859 1 98.88 104 TYR B CA 1
ATOM 1740 C C . TYR B 1 104 ? -5.258 6.211 4.523 1 98.88 104 TYR B C 1
ATOM 1742 O O . TYR B 1 104 ? -5.578 5.887 5.668 1 98.88 104 TYR B O 1
ATOM 1750 N N . GLN B 1 105 ? -4.441 5.5 3.822 1 98.94 105 GLN B N 1
ATOM 1751 C CA . GLN B 1 105 ? -3.619 4.43 4.375 1 98.94 105 GLN B CA 1
ATOM 1752 C C . GLN B 1 105 ? -2.146 4.629 4.027 1 98.94 105 GLN B C 1
ATOM 1754 O O . GLN B 1 105 ? -1.814 4.984 2.895 1 98.94 105 GLN B O 1
ATOM 1759 N N . VAL B 1 106 ? -1.275 4.402 4.949 1 98.88 106 VAL B N 1
ATOM 1760 C CA . VAL B 1 106 ? 0.153 4.441 4.656 1 98.88 106 VAL B CA 1
ATOM 1761 C C . VAL B 1 106 ? 0.861 3.291 5.371 1 98.88 106 VAL B C 1
ATOM 1763 O O . VAL B 1 106 ? 0.546 2.979 6.52 1 98.88 106 VAL B O 1
ATOM 1766 N N . SER B 1 107 ? 1.69 2.611 4.672 1 98.75 107 SER B N 1
ATOM 1767 C CA . SER B 1 107 ? 2.611 1.646 5.266 1 98.75 107 SER B CA 1
ATOM 1768 C C . SER B 1 107 ? 4.035 2.191 5.301 1 98.75 107 SER B C 1
ATOM 1770 O O . SER B 1 107 ? 4.426 2.979 4.438 1 98.75 107 SER B O 1
ATOM 1772 N N . PHE B 1 108 ? 4.754 1.83 6.262 1 98.56 108 PHE B N 1
ATOM 1773 C CA . PHE B 1 108 ? 6.148 2.213 6.453 1 98.56 108 PHE B CA 1
ATOM 1774 C C . PHE B 1 108 ? 6.992 1.008 6.852 1 98.56 108 PHE B C 1
ATOM 1776 O O . PHE B 1 108 ? 6.566 0.188 7.668 1 98.56 108 PHE B O 1
ATOM 1783 N N . ASP B 1 109 ? 8.062 0.86 6.297 1 98.12 109 ASP B N 1
ATOM 1784 C CA . ASP B 1 109 ? 9.016 -0.209 6.562 1 98.12 109 ASP B CA 1
ATOM 1785 C C . ASP B 1 109 ? 10.453 0.316 6.527 1 98.12 109 ASP B C 1
ATOM 1787 O O . ASP B 1 109 ? 10.875 0.916 5.535 1 98.12 109 ASP B O 1
ATOM 1791 N N . SER B 1 110 ? 11.211 0.095 7.547 1 97.56 110 SER B N 1
ATOM 1792 C CA . SER B 1 110 ? 12.555 0.648 7.66 1 97.56 110 SER B CA 1
ATOM 1793 C C . SER B 1 110 ? 13.531 -0.091 6.75 1 97.56 110 SER B C 1
ATOM 1795 O O . SER B 1 110 ? 14.648 0.375 6.523 1 97.56 110 SER B O 1
ATOM 1797 N N . GLU B 1 111 ? 13.18 -1.216 6.156 1 95.38 111 GLU B N 1
ATOM 1798 C CA . GLU B 1 111 ? 14.148 -2.084 5.496 1 95.38 111 GLU B CA 1
ATOM 1799 C C . GLU B 1 111 ? 13.828 -2.24 4.012 1 95.38 111 GLU B C 1
ATOM 1801 O O . GLU B 1 111 ? 14.742 -2.314 3.182 1 95.38 111 GLU B O 1
ATOM 1806 N N . PHE B 1 112 ? 12.617 -2.23 3.691 1 97.44 112 PHE B N 1
ATOM 1807 C CA . PHE B 1 112 ? 12.219 -2.75 2.387 1 97.44 112 PHE B CA 1
ATOM 1808 C C . PHE B 1 112 ? 11.891 -1.612 1.429 1 97.44 112 PHE B C 1
ATOM 1810 O O . PHE B 1 112 ? 10.945 -0.855 1.656 1 97.44 112 PHE B O 1
ATOM 1817 N N . SER B 1 113 ? 12.586 -1.546 0.353 1 97.12 113 SER B N 1
ATOM 1818 C CA . SER B 1 113 ? 12.328 -0.61 -0.737 1 97.12 113 SER B CA 1
ATOM 1819 C C . SER B 1 113 ? 11.75 -1.325 -1.954 1 97.12 113 SER B C 1
ATOM 1821 O O . SER B 1 113 ? 12.211 -2.41 -2.318 1 97.12 113 SER B O 1
ATOM 1823 N N . LEU B 1 114 ? 10.773 -0.708 -2.645 1 98.38 114 LEU B N 1
ATOM 1824 C CA . LEU B 1 114 ? 10.18 -1.265 -3.855 1 98.38 114 LEU B CA 1
ATOM 1825 C C . LEU B 1 114 ? 11.039 -0.952 -5.074 1 98.38 114 LEU B C 1
ATOM 1827 O O . LEU B 1 114 ? 10.867 -1.558 -6.137 1 98.38 114 LEU B O 1
ATOM 1831 N N . LEU B 1 115 ? 11.828 0.056 -4.934 1 97.62 115 LEU B N 1
ATOM 1832 C CA . LEU B 1 115 ? 12.727 0.41 -6.023 1 97.62 115 LEU B CA 1
ATOM 1833 C C . LEU B 1 115 ? 14.141 -0.089 -5.746 1 97.62 115 LEU B C 1
ATOM 1835 O O . LEU B 1 115 ? 14.625 0.003 -4.613 1 97.62 115 LEU B O 1
ATOM 1839 N N . PRO B 1 116 ? 14.766 -0.644 -6.809 1 89.19 116 PRO B N 1
ATOM 1840 C CA . PRO B 1 116 ? 16.141 -1.087 -6.602 1 89.19 116 PRO B CA 1
ATOM 1841 C C . PRO B 1 116 ? 17.094 0.066 -6.273 1 89.19 116 PRO B C 1
ATOM 1843 O O . PRO B 1 116 ? 16.922 1.177 -6.781 1 89.19 116 PRO B O 1
ATOM 1846 N N . THR B 1 117 ? 17.812 -0.126 -5.324 1 74.62 117 THR B N 1
ATOM 1847 C CA . THR B 1 117 ? 18.828 0.881 -5.023 1 74.62 117 THR B CA 1
ATOM 1848 C C . THR B 1 117 ? 19.875 0.956 -6.137 1 74.62 117 THR B C 1
ATOM 1850 O O . THR B 1 117 ? 20.312 -0.074 -6.648 1 74.62 117 THR B O 1
ATOM 1853 N N . ALA B 1 118 ? 19.828 2.123 -6.848 1 57.69 118 ALA B N 1
ATOM 1854 C CA . ALA B 1 118 ? 20.797 2.303 -7.914 1 57.69 118 ALA B CA 1
ATOM 1855 C C . ALA B 1 118 ? 22.156 1.701 -7.527 1 57.69 118 ALA B C 1
ATOM 1857 O O . ALA B 1 118 ? 22.641 1.935 -6.422 1 57.69 118 ALA B O 1
ATOM 1858 N N . LEU B 1 119 ? 22.453 0.546 -8.094 1 46.88 119 LEU B N 1
ATOM 1859 C CA . LEU B 1 119 ? 23.859 0.128 -7.973 1 46.88 119 LEU B CA 1
ATOM 1860 C C . LEU B 1 119 ? 24.797 1.268 -8.336 1 46.88 119 LEU B C 1
ATOM 1862 O O . LEU B 1 119 ? 24.656 1.884 -9.398 1 46.88 119 LEU B O 1
ATOM 1866 N N . THR B 1 120 ? 25.25 2.113 -7.512 1 39.66 120 THR B N 1
ATOM 1867 C CA . THR B 1 120 ? 26.422 2.906 -7.879 1 39.66 120 THR B CA 1
ATOM 1868 C C . THR B 1 120 ? 27.438 2.059 -8.648 1 39.66 120 THR B C 1
ATOM 1870 O O . THR B 1 120 ? 28 1.114 -8.094 1 39.66 120 THR B O 1
ATOM 1873 N N . SER B 1 121 ? 27.188 1.7 -9.836 1 40 121 SER B N 1
ATOM 1874 C CA . SER B 1 121 ? 28.328 1.232 -10.625 1 40 121 SER B CA 1
ATOM 1875 C C . SER B 1 121 ? 29.594 2.018 -10.297 1 40 121 SER B C 1
ATOM 1877 O O . SER B 1 121 ? 29.625 3.242 -10.422 1 40 121 SER B O 1
ATOM 1879 N N . GLU B 1 122 ? 30.391 1.635 -9.414 1 34.5 122 GLU B N 1
ATOM 1880 C CA . GLU B 1 122 ? 31.766 2.113 -9.391 1 34.5 122 GLU B CA 1
ATOM 1881 C C . GLU B 1 122 ? 32.375 2.131 -10.797 1 34.5 122 GLU B C 1
ATOM 1883 O O . GLU B 1 122 ? 32.5 1.084 -11.43 1 34.5 122 GLU B O 1
ATOM 1888 N N . ARG B 1 123 ? 32.031 2.994 -11.508 1 31.06 123 ARG B N 1
ATOM 1889 C CA . ARG B 1 123 ? 32.875 3.328 -12.633 1 31.06 123 ARG B CA 1
ATOM 1890 C C . ARG B 1 123 ? 34.344 3.428 -12.188 1 31.06 123 ARG B C 1
ATOM 1892 O O . ARG B 1 123 ? 34.75 4.41 -11.562 1 31.06 123 ARG B O 1
ATOM 1899 N N . ASP B 1 124 ? 34.781 2.359 -11.516 1 27.91 124 ASP B N 1
ATOM 1900 C CA . ASP B 1 124 ? 36.219 2.287 -11.688 1 27.91 124 ASP B CA 1
ATOM 1901 C C . ASP B 1 124 ? 36.594 1.777 -13.078 1 27.91 124 ASP B C 1
ATOM 1903 O O . ASP B 1 124 ? 35.938 0.86 -13.594 1 27.91 124 ASP B O 1
#